Protein AF-A0A9Y1Z8T3-F1 (afdb_monomer)

Nearest PDB structures (foldseek):
  6s9x-assembly1_A  TM=1.934E-01  e=5.890E+00  Homo sapiens
  6hhf-assembly1_A  TM=1.746E-01  e=5.890E+00  Homo sapiens

pLDDT: mean 77.49, std 24.39, range [25.38, 98.25]

Secondary structure (DSSP, 8-state):
------S-SSHHHHHHHHS--S-------------EEEEEEEEE-GGG-EEEEEEETTSS-EEEEEEEEETTEEEEE-TTS-EEEEPTTS-TTTS--BSSHHHHHHHHHHHHHHHTTTS--THHHHBPPPEEEEEETTEEEEEEEBTTSS-EEEEEEEE-TTS-EEEE-TTS-EESS---BS-HHHHHHHHHHHHHHHHTT-S-GGGS--SPPPPHHHHHHHSPPSS----------------------------------

Solvent-accessible surface area (backbone atoms only — not comparable to full-atom values): 16121 Å² total; per-residue (Å²): 141,79,88,87,68,77,95,60,87,38,52,69,53,48,54,50,68,78,59,55,79,92,78,83,87,87,90,84,84,93,73,96,66,82,45,72,46,69,80,41,83,76,48,80,50,75,95,65,30,31,36,35,36,34,38,25,71,78,67,83,48,48,38,23,36,42,38,29,89,43,101,78,29,37,32,31,52,35,99,76,20,53,76,47,78,44,50,63,72,52,51,77,87,76,49,68,66,24,77,38,66,70,57,43,51,54,19,49,53,41,30,41,69,70,36,57,83,75,64,59,71,47,68,69,75,31,39,49,72,81,38,82,75,48,74,58,87,38,35,39,33,30,35,30,39,34,75,86,70,79,49,46,40,32,40,40,35,18,15,28,91,85,71,48,66,35,14,48,32,79,76,26,44,80,33,81,59,57,42,81,34,74,46,69,68,55,51,50,51,11,51,54,37,25,53,49,32,50,76,70,66,72,53,58,78,90,64,46,44,71,46,48,82,61,60,67,68,58,60,63,68,44,43,80,59,90,83,68,90,81,91,86,86,88,86,89,84,88,85,88,82,91,77,77,92,75,78,89,74,90,71,84,82,75,90,81,81,90,75,88,134

Structure (mmCIF, N/CA/C/O backbone):
data_AF-A0A9Y1Z8T3-F1
#
_entry.id   AF-A0A9Y1Z8T3-F1
#
loop_
_atom_site.group_PDB
_atom_site.id
_atom_site.type_symbol
_atom_site.label_atom_id
_atom_site.label_alt_id
_atom_site.label_comp_id
_atom_site.label_asym_id
_atom_site.label_entity_id
_atom_site.label_seq_id
_atom_site.pdbx_PDB_ins_code
_atom_site.Cartn_x
_atom_site.Cartn_y
_atom_site.Cartn_z
_atom_site.occupancy
_atom_site.B_iso_or_equiv
_atom_site.auth_seq_id
_atom_site.auth_comp_id
_atom_site.auth_asym_id
_atom_site.auth_atom_id
_atom_site.pdbx_PDB_model_num
ATOM 1 N N . MET A 1 1 ? -30.347 -34.196 38.453 1.00 36.91 1 MET A N 1
ATOM 2 C CA . MET A 1 1 ? -29.213 -33.286 38.691 1.00 36.91 1 MET A CA 1
ATOM 3 C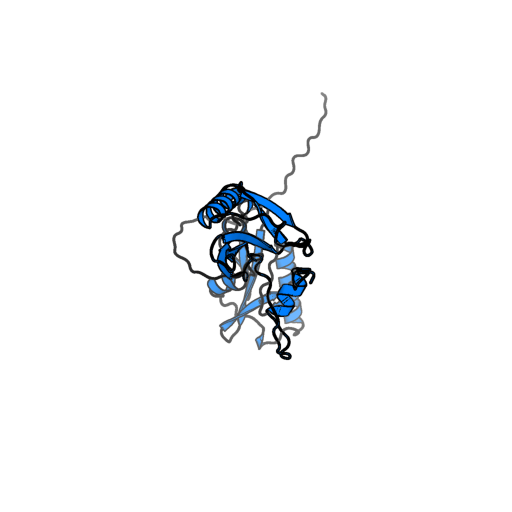 C . MET A 1 1 ? -28.368 -33.420 37.451 1.00 36.91 1 MET A C 1
ATOM 5 O O . MET A 1 1 ? -27.616 -34.380 37.360 1.00 36.91 1 MET A O 1
ATOM 9 N N . SER A 1 2 ? -28.671 -32.596 36.455 1.00 34.66 2 SER A N 1
ATOM 10 C CA . SER A 1 2 ? -27.962 -32.570 35.180 1.00 34.66 2 SER A CA 1
ATOM 11 C C . SER A 1 2 ? -27.066 -31.339 35.198 1.00 34.66 2 SER A C 1
ATOM 13 O O . SER A 1 2 ? -27.517 -30.268 35.592 1.00 34.66 2 SER A O 1
ATOM 15 N N . ASP A 1 3 ? -25.795 -31.557 34.877 1.00 40.50 3 ASP A N 1
ATOM 16 C CA . ASP A 1 3 ? -24.782 -30.536 34.635 1.00 40.50 3 ASP A CA 1
ATOM 17 C C . ASP A 1 3 ? -25.135 -29.765 33.358 1.00 40.50 3 ASP A C 1
ATOM 19 O O . ASP A 1 3 ? -25.255 -30.376 32.294 1.00 40.50 3 ASP A O 1
ATOM 23 N N . PHE A 1 4 ? -25.262 -28.441 33.452 1.00 33.19 4 PHE A N 1
ATOM 24 C CA . PHE A 1 4 ? -25.307 -27.567 32.284 1.00 33.19 4 PHE A CA 1
ATOM 25 C C . PHE A 1 4 ? -23.879 -27.107 31.981 1.00 33.19 4 PHE A C 1
ATOM 27 O O . PHE A 1 4 ? -23.229 -26.453 32.796 1.00 33.19 4 PHE A O 1
ATOM 34 N N . LYS A 1 5 ? -23.369 -27.515 30.821 1.00 43.12 5 LYS A N 1
ATOM 35 C CA . LYS A 1 5 ? -22.056 -27.156 30.285 1.00 43.12 5 LYS A CA 1
ATOM 36 C C . LYS A 1 5 ? -22.332 -26.431 28.972 1.00 43.12 5 LYS A C 1
ATOM 38 O O . LYS A 1 5 ? -23.104 -26.953 28.170 1.00 43.12 5 LYS A O 1
ATOM 43 N N . ALA A 1 6 ? -21.753 -25.247 28.771 1.00 35.59 6 ALA A N 1
ATOM 44 C CA . ALA A 1 6 ? -21.885 -24.528 27.506 1.00 35.59 6 ALA A CA 1
ATOM 45 C C . ALA A 1 6 ? -21.537 -25.470 26.331 1.00 35.59 6 ALA A C 1
ATOM 47 O O . ALA A 1 6 ? -20.592 -26.258 26.461 1.00 35.59 6 ALA A O 1
ATOM 48 N N . PRO A 1 7 ? -22.293 -25.444 25.216 1.00 47.56 7 PRO A N 1
ATOM 49 C CA . PRO A 1 7 ? -22.116 -26.412 24.135 1.00 47.56 7 PRO A CA 1
ATOM 50 C C . PRO A 1 7 ? -20.830 -26.206 23.329 1.00 47.56 7 PRO A C 1
ATOM 52 O O . PRO A 1 7 ? -20.517 -27.053 22.501 1.00 47.56 7 PRO A O 1
ATOM 55 N N . PHE A 1 8 ? -20.081 -25.132 23.591 1.00 48.78 8 PHE A N 1
ATOM 56 C CA . PHE A 1 8 ? -18.835 -24.818 22.903 1.00 48.78 8 PHE A CA 1
ATOM 57 C C . PHE A 1 8 ? -17.799 -24.336 23.921 1.00 48.78 8 PHE A C 1
ATOM 59 O O . PHE A 1 8 ? -18.104 -23.518 24.791 1.00 48.78 8 PHE A O 1
ATOM 66 N N . ALA A 1 9 ? -16.586 -24.869 23.836 1.00 52.50 9 ALA A N 1
ATOM 67 C CA . ALA A 1 9 ? -15.477 -24.578 24.731 1.00 52.50 9 ALA A CA 1
ATOM 68 C C . ALA A 1 9 ? -14.573 -23.440 24.224 1.00 52.50 9 ALA A C 1
ATOM 70 O O . ALA A 1 9 ? -13.804 -22.906 25.020 1.00 52.50 9 ALA A O 1
ATOM 71 N N . THR A 1 10 ? -14.619 -23.091 22.929 1.00 46.66 10 THR A N 1
ATOM 72 C CA . THR A 1 10 ? -13.676 -22.148 22.292 1.00 46.66 10 THR A CA 1
ATOM 73 C C . THR A 1 10 ? -14.292 -21.406 21.093 1.00 46.66 10 THR A C 1
ATOM 75 O O . THR A 1 10 ? -15.293 -21.845 20.525 1.00 46.66 10 THR A O 1
ATOM 78 N N . ILE A 1 11 ? -13.672 -20.295 20.667 1.00 50.72 11 ILE A N 1
ATOM 79 C CA . ILE A 1 11 ? -14.081 -19.504 19.486 1.00 50.72 11 ILE A CA 1
ATOM 80 C C . ILE A 1 11 ? -13.964 -20.326 18.189 1.00 50.72 11 ILE A C 1
ATOM 82 O O . ILE A 1 11 ? -14.853 -20.272 17.344 1.00 50.72 11 ILE A O 1
ATOM 86 N N . SER A 1 12 ? -12.949 -21.188 18.071 1.00 51.22 12 SER A N 1
ATOM 87 C CA . SER A 1 12 ? -12.809 -22.112 16.932 1.00 51.22 12 SER A CA 1
ATOM 88 C C . SER A 1 12 ? -13.949 -23.139 16.839 1.00 51.22 12 SER A C 1
ATOM 90 O O . SER A 1 12 ? -14.246 -23.651 15.761 1.00 51.22 12 SER A O 1
ATOM 92 N N . GLU A 1 13 ? -14.588 -23.474 17.964 1.00 52.44 13 GLU A N 1
ATOM 93 C CA . GLU A 1 13 ? -15.767 -24.347 17.986 1.00 52.44 13 GLU A CA 1
ATOM 94 C C . GLU A 1 13 ? -17.031 -23.596 17.539 1.00 52.44 13 GLU A C 1
ATOM 96 O O . GLU A 1 13 ? -17.899 -24.193 16.903 1.00 52.44 13 GLU A O 1
ATOM 101 N N . ALA A 1 14 ? -17.090 -22.279 17.769 1.00 56.41 14 ALA A N 1
ATOM 102 C CA . ALA A 1 14 ? -18.131 -21.415 17.223 1.00 56.41 14 ALA A CA 1
ATOM 103 C C . ALA A 1 14 ? -17.977 -21.237 15.701 1.00 56.41 14 ALA A C 1
ATOM 105 O O . ALA A 1 14 ? -18.937 -21.479 14.977 1.00 56.41 14 ALA A O 1
ATOM 106 N N . GLU A 1 15 ? -16.784 -20.930 15.178 1.00 47.78 15 GLU A N 1
ATOM 107 C CA . GLU A 1 15 ? -16.568 -20.811 13.720 1.00 47.78 15 GLU A CA 1
ATOM 108 C C . GLU A 1 15 ? -16.971 -22.081 12.960 1.00 47.78 15 GLU A C 1
ATOM 110 O O . GLU A 1 15 ? -17.609 -22.016 11.909 1.00 47.78 15 GLU A O 1
ATOM 115 N N . ARG A 1 16 ? -16.684 -23.255 13.529 1.00 55.19 16 ARG A N 1
ATOM 116 C CA . ARG A 1 16 ? -17.055 -24.547 12.938 1.00 55.19 16 ARG A CA 1
ATOM 117 C C . ARG A 1 16 ? -18.564 -24.827 12.966 1.00 55.19 16 ARG A C 1
ATOM 119 O O . ARG A 1 16 ? -19.038 -25.648 12.184 1.00 55.19 16 ARG A O 1
ATOM 126 N N . ALA A 1 17 ? -19.310 -24.172 13.854 1.00 58.78 17 ALA A N 1
ATOM 127 C CA . ALA A 1 17 ? -20.766 -24.259 13.917 1.00 58.78 17 ALA A CA 1
ATOM 128 C C . ALA A 1 17 ? -21.458 -23.331 12.900 1.00 58.78 17 ALA A C 1
ATOM 130 O O . ALA A 1 17 ? -22.519 -23.692 12.392 1.00 58.78 17 ALA A O 1
ATOM 131 N N . TYR A 1 18 ? -20.856 -22.178 12.573 1.00 47.06 18 TYR A N 1
ATOM 132 C CA . TYR A 1 18 ? -21.409 -21.208 11.611 1.00 47.06 18 TYR A CA 1
ATOM 133 C C . TYR A 1 18 ? -20.935 -21.412 10.167 1.00 47.06 18 TYR A C 1
ATOM 135 O O . TYR A 1 18 ? -21.651 -21.033 9.241 1.00 47.06 18 TYR A O 1
ATOM 143 N N . PHE A 1 19 ? -19.804 -22.093 9.959 1.00 49.25 19 PHE A N 1
ATOM 144 C CA . PHE A 1 19 ? -19.369 -22.610 8.657 1.00 49.25 19 PHE A CA 1
ATOM 145 C C . PHE A 1 19 ? -19.371 -24.147 8.646 1.00 49.25 19 PHE A C 1
ATOM 147 O O . PHE A 1 19 ? -18.308 -24.770 8.565 1.00 49.25 19 PHE A O 1
ATOM 154 N N . PRO A 1 20 ? -20.539 -24.801 8.774 1.00 45.78 20 PRO A N 1
ATOM 155 C CA . PRO A 1 20 ? -20.584 -26.249 8.759 1.00 45.78 20 PRO A CA 1
ATOM 156 C C . PRO A 1 20 ? -20.303 -26.756 7.339 1.00 45.78 20 PRO A C 1
ATOM 158 O O . PRO A 1 20 ? -21.018 -26.413 6.397 1.00 45.78 20 PRO A O 1
ATOM 161 N N . ASP A 1 21 ? -19.315 -27.642 7.195 1.00 47.44 21 ASP A N 1
ATOM 162 C CA . ASP A 1 21 ? -19.411 -28.689 6.178 1.00 47.44 21 ASP A CA 1
ATOM 163 C C . ASP A 1 21 ? -20.790 -29.340 6.362 1.00 47.44 21 ASP A C 1
ATOM 165 O O . ASP A 1 21 ? -21.113 -29.843 7.445 1.00 47.44 21 ASP A O 1
ATOM 169 N N . GLU A 1 22 ? -21.645 -29.223 5.347 1.00 46.84 22 GLU A N 1
ATOM 170 C CA . GLU A 1 22 ? -23.029 -29.678 5.389 1.00 46.84 22 GLU A CA 1
ATOM 171 C C . GLU A 1 22 ? -23.088 -31.167 5.753 1.00 46.84 22 GLU A C 1
ATOM 173 O O . GLU A 1 22 ? -22.818 -32.011 4.910 1.00 46.84 22 GLU A O 1
ATOM 178 N N . GLU A 1 23 ? -23.415 -31.488 7.008 1.00 47.28 23 GLU A N 1
ATOM 179 C CA . GLU A 1 23 ? -24.270 -32.605 7.439 1.00 47.28 23 GLU A CA 1
ATOM 180 C C . GLU A 1 23 ? -24.172 -32.804 8.965 1.00 47.28 23 GLU A C 1
ATOM 182 O O . GLU A 1 23 ? -23.246 -33.428 9.474 1.00 47.28 23 GLU A O 1
ATOM 187 N N . SER A 1 24 ? -25.176 -32.337 9.715 1.00 47.22 24 SER A N 1
ATOM 188 C CA . SER A 1 24 ? -25.977 -33.197 10.607 1.00 47.22 24 SER A CA 1
ATOM 189 C C . SER A 1 24 ? -26.856 -32.368 11.546 1.00 47.22 24 SER A C 1
ATOM 191 O O . SER A 1 24 ? -26.399 -31.577 12.362 1.00 47.22 24 SER A O 1
ATOM 193 N N . ALA A 1 25 ? -28.153 -32.644 11.453 1.00 47.09 25 ALA A N 1
ATOM 194 C CA . ALA A 1 25 ? -29.219 -32.143 12.301 1.00 47.09 25 ALA A CA 1
ATOM 195 C C . ALA A 1 25 ? -29.162 -32.677 13.747 1.00 47.09 25 ALA A C 1
ATOM 197 O O . ALA A 1 25 ? -28.719 -33.803 13.977 1.00 47.09 25 ALA A O 1
ATOM 198 N N . GLY A 1 26 ? -29.792 -31.946 14.677 1.00 45.25 26 GLY A N 1
ATOM 199 C CA . GLY A 1 26 ? -30.467 -32.561 15.830 1.00 45.25 26 GLY A CA 1
ATOM 200 C C . GLY A 1 26 ? -30.331 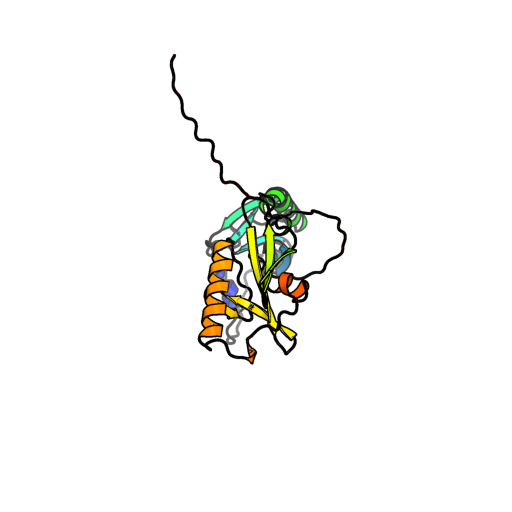-31.842 17.185 1.00 45.25 26 GLY A C 1
ATOM 201 O O . GLY A 1 26 ? -29.249 -31.889 17.753 1.00 45.25 26 GLY A O 1
ATOM 202 N N . PRO A 1 27 ? -31.417 -31.264 17.748 1.00 71.75 27 PRO A N 1
ATOM 203 C CA . PRO A 1 27 ? -31.407 -30.394 18.936 1.00 71.75 27 PRO A CA 1
ATOM 204 C C . PRO A 1 27 ? -31.749 -31.123 20.254 1.00 71.75 27 PRO A C 1
ATOM 206 O O . PRO A 1 27 ? -32.548 -32.061 20.248 1.00 71.75 27 PRO A O 1
ATOM 209 N N . THR A 1 28 ? -31.239 -30.659 21.406 1.00 43.94 28 THR A N 1
ATOM 210 C CA . THR A 1 28 ? -31.808 -30.906 22.763 1.00 43.94 28 THR A CA 1
ATOM 211 C C . THR A 1 28 ? -31.160 -29.934 23.774 1.00 43.94 28 THR A C 1
ATOM 213 O O . THR A 1 28 ? -29.943 -29.934 23.877 1.00 43.94 28 THR A O 1
ATOM 216 N N . GLY A 1 29 ? -31.859 -28.964 24.381 1.00 41.53 29 GLY A N 1
ATOM 217 C CA . GLY A 1 29 ? -32.625 -29.057 25.645 1.00 41.53 29 GLY A CA 1
ATOM 218 C C . GLY A 1 29 ? -31.917 -28.222 26.741 1.00 41.53 29 GLY A C 1
ATOM 219 O O . GLY A 1 29 ? -30.784 -28.526 27.075 1.00 41.53 29 GLY A O 1
ATOM 220 N N . ASP A 1 30 ? -32.427 -27.040 27.101 1.00 56.19 30 ASP A N 1
ATOM 221 C CA . ASP A 1 30 ? -33.234 -26.766 28.314 1.00 56.19 30 ASP A CA 1
ATOM 222 C C . ASP A 1 30 ? -32.448 -26.802 29.642 1.00 56.19 30 ASP A C 1
ATOM 224 O O . ASP A 1 30 ? -32.329 -27.851 30.260 1.00 56.19 30 ASP A O 1
ATOM 228 N N . ASP A 1 31 ? -31.963 -25.634 30.077 1.00 45.22 31 ASP A N 1
ATOM 229 C CA . ASP A 1 31 ? -32.062 -25.139 31.458 1.00 45.22 31 ASP A CA 1
ATOM 230 C C . ASP A 1 31 ? -32.010 -23.600 31.385 1.00 45.22 31 ASP A C 1
ATOM 232 O O . ASP A 1 31 ? -31.181 -23.030 30.680 1.00 45.22 31 ASP A O 1
ATOM 236 N N . GLY A 1 32 ? -32.949 -22.924 32.051 1.00 47.84 32 GLY A N 1
ATOM 237 C CA . GLY A 1 32 ? -33.190 -21.476 31.968 1.00 47.84 32 GLY A CA 1
ATOM 238 C C . GLY A 1 32 ? -32.128 -20.590 32.626 1.00 47.84 32 GLY A C 1
ATOM 239 O O . GLY A 1 32 ? -32.473 -19.711 33.417 1.00 47.84 32 GLY A O 1
ATOM 240 N N . ASP A 1 33 ? -30.857 -20.817 32.315 1.00 57.03 33 ASP A N 1
ATOM 241 C CA . ASP A 1 33 ? -29.780 -19.867 32.553 1.00 57.03 33 ASP A CA 1
ATOM 242 C C . ASP A 1 33 ? -29.812 -18.870 31.394 1.00 57.03 33 ASP A C 1
ATOM 244 O O . ASP A 1 33 ? -29.836 -19.273 30.231 1.00 57.03 33 ASP A O 1
ATOM 248 N N . GLY A 1 34 ? -29.959 -17.578 31.690 1.00 70.06 34 GLY A N 1
ATOM 249 C CA . GLY A 1 34 ? -30.150 -16.546 30.670 1.00 70.06 34 GLY A CA 1
ATOM 250 C C . GLY A 1 34 ? -28.879 -16.312 29.858 1.00 70.06 34 GLY A C 1
ATOM 251 O O . GLY A 1 34 ? -28.176 -15.321 30.046 1.00 70.06 34 GLY A O 1
ATOM 252 N N . GLY A 1 35 ? -28.598 -17.268 28.979 1.00 87.94 35 GLY A N 1
ATOM 253 C CA . GLY A 1 35 ? -27.421 -17.324 28.145 1.00 87.94 35 GLY A CA 1
ATOM 254 C C . GLY A 1 35 ? -27.401 -16.208 27.117 1.00 87.94 35 GLY A C 1
ATOM 255 O O . GLY A 1 35 ? -28.411 -15.568 26.805 1.00 87.94 35 GLY A O 1
ATOM 256 N N . TRP A 1 36 ? -26.210 -15.988 26.587 1.00 92.44 36 TRP A N 1
ATOM 257 C CA . TRP A 1 36 ? -25.991 -15.096 25.466 1.00 92.44 36 TRP A CA 1
ATOM 258 C C . TRP A 1 36 ? -26.399 -15.781 24.162 1.00 92.44 36 TRP A C 1
ATOM 260 O O . TRP A 1 36 ? -26.181 -16.980 23.988 1.00 92.44 36 TRP A O 1
ATOM 270 N N . GLY A 1 37 ? -27.027 -15.020 23.274 1.00 92.38 37 GLY A N 1
ATOM 271 C CA . GLY A 1 37 ? -27.359 -15.437 21.921 1.00 92.38 37 GLY A CA 1
ATOM 272 C C . GLY A 1 37 ? -26.137 -15.436 21.006 1.00 92.38 37 GLY A C 1
ATOM 273 O O . GLY A 1 37 ? -24.989 -15.361 21.449 1.00 92.38 37 GLY A O 1
ATOM 274 N N . GLU A 1 38 ? -26.397 -15.524 19.711 1.00 91.94 38 GLU A N 1
ATOM 275 C CA . GLU A 1 38 ? -25.367 -15.519 18.674 1.00 91.94 38 GLU A CA 1
ATOM 276 C C . GLU A 1 38 ? -24.696 -14.134 18.565 1.00 91.94 38 GLU A C 1
ATOM 278 O O . GLU A 1 38 ? -25.281 -13.116 18.949 1.00 91.94 38 GLU A O 1
ATOM 283 N N . LEU A 1 39 ? -23.444 -14.099 18.096 1.00 93.25 39 LEU A N 1
ATOM 284 C CA . LEU A 1 39 ? -22.770 -12.845 17.754 1.00 93.25 39 LEU A CA 1
ATOM 285 C C . LEU A 1 39 ? -23.303 -12.346 16.407 1.00 93.25 39 LEU A C 1
ATOM 287 O O . LEU A 1 39 ? -23.343 -13.092 15.433 1.00 93.25 39 LEU A O 1
ATOM 291 N N . GLU A 1 40 ? -23.678 -11.077 16.355 1.00 93.19 40 GLU A N 1
ATOM 292 C CA . GLU A 1 40 ? -24.168 -10.387 15.167 1.00 93.19 40 GLU A CA 1
ATOM 293 C C . GLU A 1 40 ? -23.164 -9.297 14.776 1.00 93.19 40 GLU A C 1
ATOM 295 O O . GLU A 1 40 ? -22.798 -8.469 15.614 1.00 93.19 40 GLU A O 1
ATOM 300 N N . THR A 1 41 ? -22.742 -9.244 13.512 1.00 96.06 41 THR A N 1
ATOM 301 C CA . THR A 1 41 ? -21.983 -8.095 12.999 1.00 96.06 41 THR A CA 1
ATOM 302 C C . THR A 1 41 ? -22.911 -6.896 12.852 1.00 96.06 41 THR A C 1
ATOM 304 O O . THR A 1 41 ? -23.925 -6.966 12.157 1.00 96.06 41 THR A O 1
ATOM 307 N N . VAL A 1 42 ? -22.570 -5.798 13.523 1.00 96.00 42 VAL A N 1
ATOM 308 C CA . VAL A 1 42 ? -23.297 -4.525 13.449 1.00 96.00 42 VAL A CA 1
ATOM 309 C C . VAL A 1 42 ? -22.708 -3.634 12.365 1.00 96.00 42 VAL A C 1
ATOM 311 O O . VAL A 1 42 ? -23.467 -2.981 11.654 1.00 96.00 42 VAL A O 1
ATOM 314 N N . ASP A 1 43 ? -21.377 -3.583 12.276 1.00 94.88 43 ASP A N 1
ATOM 315 C CA . ASP A 1 43 ? -20.654 -2.652 11.410 1.00 94.88 43 ASP A CA 1
ATOM 316 C C . ASP A 1 43 ? -19.250 -3.173 11.079 1.00 94.88 43 ASP A C 1
ATOM 318 O O . ASP A 1 43 ? -18.623 -3.845 11.906 1.00 94.88 43 ASP A O 1
ATOM 322 N N . GLU A 1 44 ? -18.757 -2.808 9.900 1.00 91.31 44 GLU A N 1
ATOM 323 C CA . GLU A 1 44 ? -17.357 -2.961 9.494 1.00 91.31 44 GLU A CA 1
ATOM 324 C C . GLU A 1 44 ? -16.747 -1.560 9.461 1.00 91.31 44 GLU A C 1
ATOM 326 O O . GLU A 1 44 ? -17.248 -0.665 8.781 1.00 91.31 44 GLU A O 1
ATOM 331 N N . LEU A 1 45 ? -15.713 -1.352 10.265 1.00 92.00 45 LEU A N 1
ATOM 332 C CA . LEU A 1 45 ? -15.077 -0.063 10.487 1.00 92.00 45 LEU A CA 1
ATOM 333 C C . LEU A 1 45 ? -13.737 -0.005 9.739 1.00 92.00 45 LEU A C 1
ATOM 335 O O . LEU A 1 45 ? -13.269 -0.991 9.165 1.00 92.00 45 LEU A O 1
ATOM 339 N N . GLU A 1 46 ? -13.115 1.168 9.739 1.00 85.69 46 GLU A N 1
ATOM 340 C CA . GLU A 1 46 ? -11.803 1.366 9.121 1.00 85.69 46 GLU A CA 1
ATOM 341 C C . GLU A 1 46 ? -10.723 0.532 9.836 1.00 85.69 46 GLU A C 1
ATOM 343 O O . GLU A 1 46 ? -10.920 0.019 10.942 1.00 85.69 46 GLU A O 1
ATOM 348 N N . PHE A 1 47 ? -9.576 0.353 9.175 1.00 84.81 47 PHE A N 1
ATOM 349 C CA . PHE A 1 47 ? -8.423 -0.386 9.714 1.00 84.81 47 PHE A CA 1
ATOM 350 C C . PHE A 1 47 ? -8.731 -1.843 10.118 1.00 84.81 47 PHE A C 1
ATOM 352 O O . PHE A 1 47 ? -8.083 -2.422 10.994 1.00 84.81 47 PHE A O 1
ATOM 359 N N . GLY A 1 48 ? -9.737 -2.449 9.474 1.00 87.06 48 GLY A N 1
ATOM 360 C CA . GLY A 1 48 ? -10.120 -3.849 9.675 1.00 87.06 48 GLY A CA 1
ATOM 361 C C . GLY A 1 48 ? -10.846 -4.129 10.994 1.00 87.06 48 GLY A C 1
ATOM 362 O O . GLY A 1 48 ? -10.981 -5.294 11.375 1.00 87.06 48 GLY A O 1
ATOM 363 N N . TRP A 1 49 ? -11.304 -3.092 11.700 1.00 95.44 49 TRP A N 1
ATOM 364 C CA . TRP A 1 49 ? -12.095 -3.243 12.917 1.00 95.44 49 TRP A CA 1
ATOM 365 C C . TRP A 1 49 ? -13.526 -3.684 12.607 1.00 95.44 49 TRP A C 1
ATOM 367 O O . TRP A 1 49 ? -14.172 -3.188 11.691 1.00 95.44 49 TRP A O 1
ATOM 377 N N . VAL A 1 50 ? -14.063 -4.592 13.419 1.00 95.19 50 VAL A N 1
ATOM 378 C CA . VAL A 1 50 ? -15.447 -5.068 13.309 1.00 95.19 50 VAL A CA 1
ATOM 379 C C . VAL A 1 50 ? -16.182 -4.798 14.614 1.00 95.19 50 VAL A 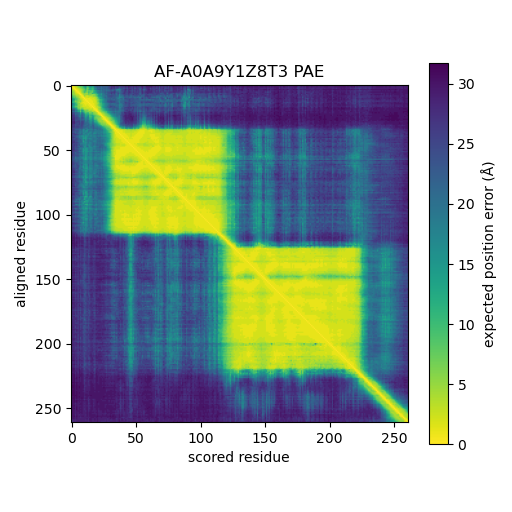C 1
ATOM 381 O O . VAL A 1 50 ? -15.702 -5.154 15.695 1.00 95.19 50 VAL A O 1
ATOM 384 N N . LEU A 1 51 ? -17.362 -4.183 14.516 1.00 96.94 51 LEU A N 1
ATOM 385 C CA . LEU A 1 51 ? -18.270 -3.992 15.641 1.00 96.94 51 LEU A CA 1
ATOM 386 C C . LEU A 1 51 ? -19.254 -5.159 15.703 1.00 96.94 51 LEU A C 1
ATOM 388 O O . LEU A 1 51 ? -20.143 -5.296 14.862 1.00 96.94 51 LEU A O 1
ATOM 392 N N . LEU A 1 52 ? -19.123 -5.976 16.740 1.00 96.88 52 LEU A N 1
ATOM 393 C CA . LEU A 1 52 ? -19.994 -7.116 17.002 1.00 96.88 52 LEU A CA 1
ATOM 394 C C . LEU A 1 52 ? -20.971 -6.795 18.135 1.00 96.88 52 LEU A C 1
ATOM 396 O O . LEU A 1 52 ? -20.650 -6.057 19.068 1.00 96.88 52 LEU A O 1
ATOM 400 N N . LYS A 1 53 ? -22.153 -7.403 18.094 1.00 97.44 53 LYS A N 1
ATOM 401 C CA . LYS A 1 53 ? -23.184 -7.356 19.134 1.00 97.44 53 LYS A CA 1
ATOM 402 C C . LYS A 1 53 ? -23.512 -8.767 19.587 1.00 97.44 53 LYS A C 1
ATOM 404 O O . LYS A 1 53 ? -23.635 -9.675 18.779 1.00 97.44 53 LYS A O 1
ATOM 409 N N . GLN A 1 54 ? -23.746 -8.930 20.881 1.00 97.38 54 GLN A N 1
ATOM 410 C CA . GLN A 1 54 ? -24.360 -10.127 21.432 1.00 97.38 54 GLN A CA 1
ATOM 411 C C . GLN A 1 54 ? -25.476 -9.729 22.389 1.00 97.38 54 GLN A C 1
ATOM 413 O O . GLN A 1 54 ? -25.278 -8.912 23.289 1.00 97.38 54 GLN A O 1
ATOM 418 N N . GLU A 1 55 ? -26.657 -10.299 22.198 1.00 96.81 55 GLU A N 1
ATOM 419 C CA . GLU A 1 55 ? -27.823 -10.063 23.048 1.00 96.81 55 GLU A CA 1
ATOM 420 C C . GLU A 1 55 ? -28.086 -11.298 23.903 1.00 96.81 55 GLU A C 1
ATOM 422 O O . GLU A 1 55 ? -27.889 -12.421 23.444 1.00 96.81 55 GLU A O 1
ATOM 427 N N . ARG A 1 56 ? -28.518 -11.128 25.154 1.00 94.94 56 ARG A N 1
ATOM 428 C CA . ARG A 1 56 ? -29.018 -12.270 25.926 1.00 94.94 56 ARG A CA 1
ATOM 429 C C . ARG A 1 56 ? -30.250 -12.851 25.245 1.00 94.94 56 ARG A C 1
ATOM 431 O O . ARG A 1 56 ? -31.073 -12.115 24.713 1.00 94.94 56 ARG A O 1
ATOM 438 N N . ILE A 1 57 ? -30.431 -14.165 25.335 1.00 92.50 57 ILE A N 1
ATOM 439 C CA . ILE A 1 57 ? -31.584 -14.874 24.751 1.00 92.50 57 ILE A CA 1
ATOM 440 C C . ILE A 1 57 ? -32.915 -14.346 25.316 1.00 92.50 57 ILE A C 1
ATOM 442 O O . ILE A 1 57 ? -33.938 -14.342 24.634 1.00 92.50 57 ILE A O 1
ATOM 446 N N . ASP A 1 58 ? -32.906 -13.876 26.565 1.00 91.50 58 ASP A N 1
ATOM 447 C CA . ASP A 1 58 ? -34.059 -13.259 27.229 1.00 91.50 58 ASP A CA 1
ATOM 448 C C . ASP A 1 58 ? -34.268 -11.769 26.873 1.00 91.50 58 ASP A C 1
ATOM 450 O O . ASP A 1 58 ? -35.227 -11.159 27.351 1.00 91.50 58 ASP A O 1
ATOM 454 N N . GLY A 1 59 ? -33.384 -11.179 26.058 1.00 92.12 59 GLY A N 1
ATOM 455 C CA . GLY A 1 59 ? -33.393 -9.770 25.654 1.00 92.12 59 GLY A CA 1
ATOM 456 C C . GLY A 1 59 ? -33.090 -8.781 26.786 1.00 92.12 59 GLY A C 1
ATOM 457 O O . GLY A 1 59 ? -33.284 -7.577 26.620 1.00 92.12 59 GLY A O 1
ATOM 458 N N . SER A 1 60 ? -32.673 -9.262 27.963 1.00 94.31 60 SER A N 1
ATOM 459 C CA . SER A 1 60 ? -32.504 -8.413 29.151 1.00 94.31 60 SER A CA 1
ATOM 460 C C . SER A 1 60 ? -31.220 -7.590 29.144 1.00 94.31 60 SER A C 1
ATOM 462 O O . SER A 1 60 ? -31.163 -6.556 29.811 1.00 94.31 60 SER A O 1
ATOM 464 N N . ASP A 1 61 ? -30.211 -8.032 28.396 1.00 96.25 61 ASP A N 1
ATOM 465 C CA . ASP A 1 61 ? -28.914 -7.375 28.320 1.00 96.25 61 ASP A CA 1
ATOM 466 C C . ASP A 1 61 ? -28.281 -7.558 26.942 1.00 96.25 61 ASP A C 1
ATOM 468 O O . ASP A 1 61 ? -28.641 -8.458 26.178 1.00 96.25 61 ASP A O 1
ATOM 472 N N . ARG A 1 62 ? -27.320 -6.693 26.634 1.00 97.31 62 ARG A N 1
ATOM 473 C CA . ARG A 1 62 ? -26.542 -6.726 25.398 1.00 97.31 62 ARG A CA 1
ATOM 474 C C . ARG A 1 62 ? -25.126 -6.253 25.660 1.00 97.31 62 ARG A C 1
ATOM 476 O O . ARG A 1 62 ? -24.891 -5.398 26.508 1.00 97.31 62 ARG A O 1
ATOM 483 N N . ARG A 1 63 ? -24.199 -6.768 24.869 1.00 98.06 63 ARG A N 1
ATOM 484 C CA . ARG A 1 63 ? -22.800 -6.364 24.887 1.00 98.06 63 ARG A CA 1
ATOM 485 C C . ARG A 1 63 ? -22.279 -6.195 23.472 1.00 98.06 63 ARG A C 1
ATOM 487 O O . ARG A 1 63 ? -22.759 -6.851 22.549 1.00 98.06 63 ARG A O 1
ATOM 494 N N . PHE A 1 64 ? -21.331 -5.288 23.324 1.00 98.25 64 PHE A N 1
ATOM 495 C CA . PHE A 1 64 ? -20.716 -4.923 22.060 1.00 98.25 64 PHE A CA 1
ATOM 496 C C . PHE A 1 64 ? -19.213 -5.143 22.147 1.00 98.25 64 PHE A C 1
ATOM 498 O O . PHE A 1 64 ? -18.610 -4.871 23.184 1.00 98.25 64 PHE A O 1
ATOM 505 N N . PHE A 1 65 ? -18.616 -5.612 21.063 1.00 97.75 65 PHE A N 1
ATOM 506 C CA . PHE A 1 65 ? -17.188 -5.887 20.973 1.00 97.75 65 PHE A CA 1
ATOM 507 C C . PHE A 1 65 ? -16.623 -5.158 19.764 1.00 97.75 65 PHE A C 1
ATOM 509 O O . PHE A 1 65 ? -17.267 -5.115 18.721 1.00 97.75 65 PHE A O 1
ATOM 516 N N . LEU A 1 66 ? -15.428 -4.604 19.913 1.00 97.81 66 LEU A N 1
ATOM 517 C CA . LEU A 1 66 ? -14.638 -4.075 18.810 1.00 97.81 66 LEU A CA 1
ATOM 518 C C . LEU A 1 66 ? -13.451 -4.999 18.648 1.00 97.81 66 LEU A C 1
ATOM 520 O O . LEU A 1 66 ? -12.668 -5.113 19.588 1.00 97.81 66 LEU A O 1
ATOM 524 N N . THR A 1 67 ? -13.360 -5.684 17.513 1.00 96.31 67 THR A N 1
ATOM 525 C CA . THR A 1 67 ? -12.360 -6.734 17.293 1.00 96.31 67 THR A CA 1
ATOM 526 C C . THR A 1 67 ? -11.691 -6.586 15.934 1.00 96.31 67 THR A C 1
ATOM 528 O O . THR A 1 67 ? -12.389 -6.304 14.961 1.00 96.31 67 THR A O 1
ATOM 531 N N . ARG A 1 68 ? -10.390 -6.864 15.840 1.00 94.50 68 ARG A N 1
ATOM 532 C CA . ARG A 1 68 ? -9.691 -7.121 14.571 1.00 94.50 68 ARG A CA 1
ATOM 533 C C . ARG A 1 68 ? -8.745 -8.313 14.705 1.00 94.50 68 ARG A C 1
ATOM 535 O O . ARG A 1 68 ? -8.348 -8.681 15.813 1.00 94.50 68 ARG A O 1
ATOM 542 N N . GLY A 1 69 ? -8.405 -8.943 13.584 1.00 88.12 69 GLY A N 1
ATOM 543 C CA . GLY A 1 69 ? -7.422 -10.029 13.572 1.00 88.12 69 GLY A CA 1
ATOM 544 C C . GLY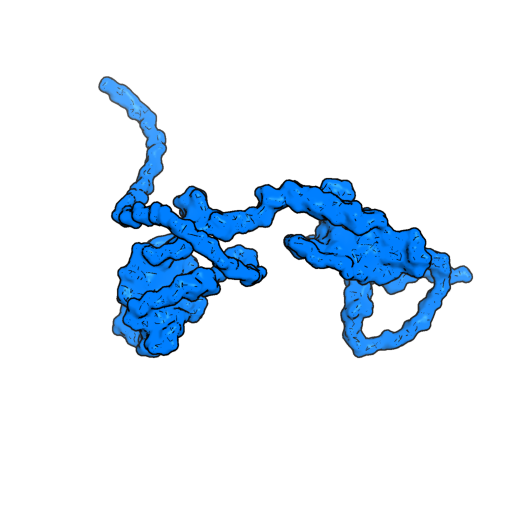 A 1 69 ? -6.022 -9.521 13.925 1.00 88.12 69 GLY A C 1
ATOM 545 O O . GLY A 1 69 ? -5.625 -8.451 13.474 1.00 88.12 69 GLY A O 1
ATOM 546 N N . HIS A 1 70 ? -5.271 -10.293 14.710 1.00 89.56 70 HIS A N 1
ATOM 547 C CA . HIS A 1 70 ? -3.881 -10.013 15.075 1.00 89.56 70 HIS A CA 1
ATOM 548 C C . HIS A 1 70 ? -3.037 -11.291 14.931 1.00 89.56 70 HIS A C 1
ATOM 550 O O . HIS A 1 70 ? -3.548 -12.399 15.070 1.00 89.56 70 HIS A O 1
ATOM 556 N N . GLU A 1 71 ? -1.728 -11.175 14.690 1.00 82.88 71 GLU A N 1
ATOM 557 C CA . GLU A 1 71 ? -0.847 -12.337 14.443 1.00 82.88 71 GLU A CA 1
ATOM 558 C C . GLU A 1 71 ? -0.855 -13.388 15.572 1.00 82.88 71 GLU A C 1
ATOM 560 O O . GLU A 1 71 ? -0.592 -14.569 15.352 1.00 82.88 71 GLU A O 1
ATOM 565 N N . SER A 1 72 ? -1.158 -12.949 16.792 1.00 83.56 72 SER A N 1
ATOM 566 C CA . SER A 1 72 ? -1.137 -13.746 18.019 1.00 83.56 72 SER A CA 1
ATOM 567 C C . SER A 1 72 ? -2.523 -13.965 18.636 1.00 83.56 72 SER A C 1
ATOM 569 O O . SER A 1 72 ? -2.618 -14.540 19.725 1.00 83.56 72 SER A O 1
ATOM 571 N N . GLY A 1 73 ? -3.591 -13.524 17.962 1.00 90.38 73 GLY A N 1
ATOM 572 C CA . GLY A 1 73 ? -4.959 -13.681 18.439 1.00 90.38 73 GLY A CA 1
ATOM 573 C C . GLY A 1 73 ? -5.922 -12.641 17.881 1.00 90.38 73 GLY A C 1
ATOM 574 O O . GLY A 1 73 ? -5.915 -12.329 16.695 1.00 90.38 73 GLY A O 1
ATOM 575 N N . ILE A 1 74 ? -6.778 -12.121 18.751 1.00 91.94 74 ILE A N 1
ATOM 576 C CA . ILE A 1 74 ? -7.764 -11.098 18.409 1.00 91.94 74 ILE A CA 1
ATOM 577 C C . ILE A 1 74 ? -7.394 -9.845 19.187 1.00 91.94 74 ILE A C 1
ATOM 579 O O . ILE A 1 74 ? -7.257 -9.886 20.408 1.00 91.94 74 ILE A O 1
ATOM 583 N N . GLU A 1 75 ? -7.218 -8.733 18.492 1.00 96.06 75 GLU A N 1
ATOM 584 C CA . GLU A 1 75 ? -7.054 -7.439 19.141 1.00 96.06 75 GLU A CA 1
ATOM 585 C C . GLU A 1 75 ? -8.427 -6.821 19.397 1.00 96.06 75 GLU A C 1
ATOM 587 O O . GLU A 1 75 ? -9.319 -6.909 18.549 1.00 96.06 75 GLU A O 1
ATOM 592 N N . VAL A 1 76 ? -8.613 -6.225 20.574 1.00 97.19 76 VAL A N 1
ATOM 593 C CA . VAL A 1 76 ? -9.879 -5.625 21.001 1.00 97.19 76 VAL A CA 1
ATOM 594 C C . VAL A 1 76 ? -9.692 -4.217 21.550 1.00 97.19 76 VAL A C 1
ATOM 596 O O . VAL A 1 76 ? -8.706 -3.953 22.234 1.00 97.19 76 VAL A O 1
ATOM 599 N N . ILE A 1 77 ? -10.655 -3.321 21.308 1.00 96.75 77 ILE A N 1
ATOM 600 C CA . ILE A 1 77 ? -10.656 -1.971 21.904 1.00 96.75 77 ILE A CA 1
ATOM 601 C C . ILE A 1 77 ? -11.416 -1.991 23.230 1.00 96.75 77 ILE A C 1
ATOM 603 O O . ILE A 1 77 ? -12.626 -2.253 23.280 1.00 96.75 77 ILE A O 1
ATOM 607 N N . VAL A 1 78 ? -10.716 -1.655 24.315 1.00 96.50 78 VAL A N 1
ATOM 608 C CA . VAL A 1 78 ? -11.286 -1.606 25.667 1.00 96.50 78 VAL A CA 1
ATOM 609 C C . VAL A 1 78 ? -11.898 -0.242 25.991 1.00 96.50 78 VAL A C 1
ATOM 611 O O . VAL A 1 78 ? -11.778 0.735 25.249 1.00 96.50 78 VAL A O 1
ATOM 614 N N . SER A 1 79 ? -12.594 -0.153 27.130 1.00 91.25 79 SER A N 1
ATOM 615 C CA . SER A 1 79 ? -13.167 1.104 27.619 1.00 91.25 79 SER A CA 1
ATOM 616 C C . SER A 1 79 ? -12.068 2.140 27.880 1.00 91.25 79 SER A C 1
ATOM 618 O O . SER A 1 79 ? -11.440 2.146 28.935 1.00 91.25 79 SER A O 1
ATOM 620 N N . GLY A 1 80 ? -11.855 3.037 26.920 1.00 90.31 80 GLY A N 1
ATOM 621 C CA . GLY A 1 80 ? -10.799 4.047 26.984 1.00 90.31 80 GLY A CA 1
ATOM 622 C C . GLY A 1 80 ? -10.226 4.428 25.626 1.00 90.31 80 GLY A C 1
ATOM 623 O O . GLY A 1 80 ? -9.799 5.567 25.501 1.00 90.31 80 GLY A O 1
ATOM 624 N N . GLY A 1 81 ? -10.301 3.530 24.638 1.00 93.19 81 GLY A N 1
ATOM 625 C CA . GLY A 1 81 ? -9.664 3.692 23.324 1.00 93.19 81 GLY A CA 1
ATOM 626 C C . GLY A 1 81 ? -8.367 2.895 23.174 1.00 93.19 81 GLY A C 1
ATOM 627 O O . GLY A 1 81 ? -7.918 2.676 22.062 1.00 93.19 81 GLY A 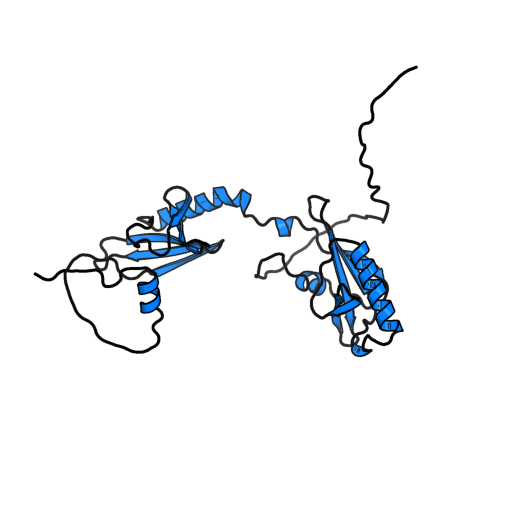O 1
ATOM 628 N N . SER A 1 82 ? -7.803 2.372 24.265 1.00 95.38 82 SER A N 1
ATOM 629 C CA . SER A 1 82 ? -6.640 1.480 24.200 1.00 95.38 82 SER A CA 1
ATOM 630 C C . SER A 1 82 ? -7.001 0.102 23.640 1.00 95.38 82 SER A C 1
ATOM 632 O O . SER A 1 82 ? -8.145 -0.350 23.774 1.00 95.38 82 SER A O 1
ATOM 634 N N . THR A 1 83 ? -6.010 -0.587 23.076 1.00 96.25 83 THR A N 1
ATOM 635 C CA . THR A 1 83 ? -6.161 -1.957 22.583 1.00 96.25 83 THR A CA 1
ATOM 636 C C . THR A 1 83 ? -5.548 -2.991 23.522 1.00 96.25 83 THR A C 1
ATOM 638 O O . THR A 1 83 ? -4.613 -2.718 24.279 1.00 96.25 83 THR A O 1
ATOM 641 N N . GLU A 1 84 ? -6.096 -4.203 23.481 1.00 96.56 84 GLU A N 1
ATOM 642 C CA . GLU A 1 84 ? -5.553 -5.388 24.141 1.00 96.56 84 GLU A CA 1
ATOM 643 C C . GLU A 1 84 ? -5.618 -6.579 23.180 1.00 96.56 84 GLU A C 1
ATOM 645 O O . GLU A 1 84 ? -6.606 -6.754 22.471 1.00 96.56 84 GLU A O 1
ATOM 650 N N . VAL A 1 85 ? -4.590 -7.431 23.168 1.00 95.56 85 VAL A N 1
ATOM 651 C CA . VAL A 1 85 ? -4.623 -8.682 22.397 1.00 95.56 85 VAL A CA 1
ATOM 652 C C . VAL A 1 85 ? -5.074 -9.818 23.303 1.00 95.56 85 VAL A C 1
ATOM 654 O O . VAL A 1 85 ? -4.399 -10.162 24.278 1.00 95.56 85 VAL A O 1
ATOM 657 N N . VAL A 1 86 ? -6.204 -10.428 22.960 1.00 93.44 86 VAL A N 1
ATOM 658 C CA . VAL A 1 86 ? -6.714 -11.640 23.600 1.00 93.44 86 VAL A CA 1
ATOM 659 C C . VAL A 1 86 ? -6.339 -12.860 22.761 1.00 93.44 86 VAL A C 1
ATOM 661 O O . VAL A 1 86 ? -6.410 -12.851 21.533 1.00 93.44 86 VAL A O 1
ATOM 664 N N . GLY A 1 87 ? -5.916 -13.942 23.417 1.00 86.56 87 GLY A N 1
ATOM 665 C CA . GLY A 1 87 ? -5.579 -15.180 22.709 1.00 86.56 87 GLY A CA 1
ATOM 666 C C . GLY A 1 87 ? -6.820 -15.825 22.088 1.00 86.56 87 GLY A C 1
ATOM 667 O O . GLY A 1 87 ? -7.910 -15.721 22.646 1.00 86.56 87 GLY A O 1
ATOM 668 N N . GLU A 1 88 ? -6.658 -16.572 20.996 1.00 81.75 88 GLU A N 1
ATOM 669 C CA . GLU A 1 88 ? -7.763 -17.223 20.256 1.00 81.75 88 GLU A CA 1
ATOM 670 C C . GLU A 1 88 ? -8.603 -18.194 21.109 1.00 81.75 88 GLU A C 1
ATOM 672 O O . GLU A 1 88 ? -9.745 -18.517 20.790 1.00 81.75 88 GLU A O 1
ATOM 677 N N . GLN A 1 89 ? -8.024 -18.685 22.207 1.00 85.75 89 GLN A N 1
ATOM 678 C CA . GLN A 1 89 ? -8.665 -19.606 23.148 1.00 85.75 89 GLN A CA 1
ATOM 679 C C . GLN A 1 89 ? -9.333 -18.886 24.335 1.00 85.75 89 GLN A C 1
ATOM 681 O O . GLN A 1 89 ? -9.790 -19.549 25.266 1.00 85.75 89 GLN A O 1
ATOM 686 N N . THR A 1 90 ? -9.359 -17.550 24.342 1.00 88.75 90 THR A N 1
ATOM 687 C CA . THR A 1 90 ? -9.979 -16.759 25.415 1.00 88.75 90 THR A CA 1
ATOM 688 C C . THR A 1 90 ? -11.499 -16.927 25.358 1.00 88.75 90 THR A C 1
ATOM 690 O O . THR A 1 90 ? -12.089 -16.716 24.294 1.00 88.75 90 THR A O 1
ATOM 693 N N . PRO A 1 91 ? -12.162 -17.306 26.465 1.00 89.56 91 PRO A N 1
ATOM 694 C CA . PRO A 1 91 ? -13.618 -17.357 26.511 1.00 89.56 91 PRO A CA 1
ATOM 695 C C . PRO A 1 91 ? -14.231 -15.994 26.172 1.00 89.56 91 PRO A C 1
ATOM 697 O O . PRO A 1 91 ? -13.774 -14.969 26.666 1.00 89.56 91 PRO A O 1
ATOM 700 N N . LEU A 1 92 ? -15.313 -15.969 25.387 1.00 87.19 92 LEU A N 1
ATOM 701 C CA . LEU A 1 92 ? -15.969 -14.716 24.972 1.00 87.19 92 LEU A CA 1
ATOM 702 C C . LEU A 1 92 ? -16.474 -13.873 26.161 1.00 87.19 92 LEU A C 1
ATOM 704 O O . LEU A 1 92 ? -16.658 -12.667 26.048 1.00 87.19 92 LEU A O 1
ATOM 708 N N . GLU A 1 93 ? -16.728 -14.500 27.310 1.00 91.75 93 GLU A N 1
ATOM 709 C CA . GLU A 1 93 ? -17.088 -13.808 28.552 1.00 91.75 93 GLU A CA 1
ATOM 710 C C . GLU A 1 93 ? -15.943 -13.042 29.213 1.00 91.75 93 GLU A C 1
ATOM 712 O O . GLU A 1 93 ? -16.213 -12.072 29.919 1.00 91.75 93 GLU A O 1
ATOM 717 N N . ASP A 1 94 ? -14.702 -13.431 28.926 1.00 94.56 94 ASP A N 1
ATOM 718 C CA . ASP A 1 94 ? -13.495 -12.757 29.397 1.00 94.56 94 ASP A CA 1
ATOM 719 C C . ASP A 1 94 ? -13.005 -11.691 28.402 1.00 94.56 94 ASP A C 1
ATOM 721 O O . ASP A 1 94 ? -12.143 -10.882 28.743 1.00 94.56 94 ASP A O 1
ATOM 725 N N . VAL A 1 95 ? -13.553 -11.664 27.180 1.00 94.88 95 VAL A N 1
ATOM 726 C CA . VAL A 1 95 ? -13.222 -10.642 26.181 1.00 94.88 95 VAL A CA 1
ATOM 727 C C . VAL A 1 95 ? -13.829 -9.296 26.607 1.00 94.88 95 VAL A C 1
ATOM 729 O O . VAL A 1 95 ? -15.040 -9.220 26.856 1.00 94.88 95 VAL A O 1
ATOM 732 N N . PRO A 1 96 ? -13.025 -8.216 26.667 1.00 97.19 96 PRO A N 1
ATOM 733 C CA . PRO A 1 96 ? -13.516 -6.868 26.920 1.00 97.19 96 PRO A CA 1
ATOM 734 C C . PRO A 1 96 ? -14.719 -6.503 26.042 1.00 97.19 96 PRO A C 1
ATOM 736 O O . PRO A 1 96 ? -14.697 -6.668 24.824 1.00 97.19 96 PRO A O 1
ATOM 739 N N . SER A 1 97 ? -15.781 -5.997 26.670 1.00 97.31 97 SER A N 1
ATOM 740 C CA . SER A 1 97 ? -17.016 -5.623 25.980 1.00 97.31 97 SER A CA 1
ATOM 741 C C . SER A 1 97 ? -17.613 -4.335 26.529 1.00 97.31 97 SER A C 1
ATOM 743 O O . SER A 1 97 ? -17.366 -3.936 27.669 1.00 97.31 97 SER A O 1
ATOM 745 N N . HIS A 1 98 ? -18.424 -3.683 25.701 1.00 98.00 98 HIS A N 1
ATOM 746 C CA . HIS A 1 98 ? -19.112 -2.437 26.010 1.00 98.00 98 HIS A CA 1
ATOM 747 C C . HIS A 1 98 ? -20.609 -2.708 26.206 1.00 98.00 98 HIS A C 1
ATOM 749 O O . HIS A 1 98 ? -21.216 -3.406 25.393 1.00 98.00 98 HIS A O 1
ATOM 755 N N . PRO A 1 99 ? -21.261 -2.144 27.235 1.00 97.06 99 PRO A N 1
ATOM 756 C CA . PRO A 1 99 ? -22.683 -2.395 27.502 1.00 97.06 99 PRO A CA 1
ATOM 757 C C . PRO A 1 99 ? -23.626 -1.689 26.508 1.00 97.06 99 PRO A C 1
ATOM 759 O O . PRO A 1 99 ? -24.835 -1.937 26.484 1.00 97.06 99 PRO A O 1
ATOM 762 N N . LYS A 1 100 ? -23.108 -0.756 25.700 1.00 98.00 100 LYS A N 1
ATOM 763 C CA . LYS A 1 100 ? -23.872 0.004 24.704 1.00 98.00 100 LYS A CA 1
ATOM 764 C C . LYS A 1 100 ? -23.056 0.212 23.439 1.00 98.00 100 LYS A C 1
ATOM 766 O O . LYS A 1 100 ? -21.855 0.444 23.508 1.00 98.00 100 LYS A O 1
ATOM 771 N N . GLU A 1 101 ? -23.756 0.257 22.310 1.00 97.62 101 GLU A N 1
ATOM 772 C CA . GLU A 1 101 ? -23.162 0.563 21.008 1.00 97.62 101 GLU A CA 1
ATOM 773 C C . GLU A 1 101 ? -22.474 1.930 21.007 1.00 97.62 101 GLU A C 1
ATOM 775 O O . GLU A 1 101 ? -21.360 2.060 20.520 1.00 97.62 101 GLU A O 1
ATOM 780 N N . SER A 1 102 ? -23.106 2.941 21.616 1.00 97.62 102 SER A N 1
ATOM 781 C CA . SER A 1 102 ? -22.524 4.281 21.738 1.00 97.62 102 SER A CA 1
ATOM 782 C C . SER A 1 102 ? -21.190 4.271 22.478 1.00 97.62 102 SER A C 1
ATOM 784 O O . SER A 1 102 ? -20.299 5.028 22.125 1.00 97.62 102 SER A O 1
ATOM 786 N N . ASP A 1 103 ? -21.056 3.415 23.493 1.00 97.81 103 ASP A N 1
ATOM 787 C CA . ASP A 1 103 ? -19.852 3.356 24.320 1.00 97.81 103 ASP A CA 1
ATOM 788 C C . ASP A 1 103 ? -18.714 2.679 23.539 1.00 97.81 103 ASP A C 1
ATOM 790 O O . ASP A 1 103 ? -17.584 3.162 23.579 1.00 97.81 103 ASP A O 1
ATOM 794 N N . ALA A 1 104 ? -19.033 1.637 22.757 1.00 97.75 104 ALA A N 1
ATOM 795 C CA . ALA A 1 104 ? -18.098 1.037 21.808 1.00 97.75 104 ALA A CA 1
ATOM 796 C C . ALA A 1 104 ? -17.655 2.063 20.755 1.00 97.75 104 ALA A C 1
ATOM 798 O O . ALA A 1 104 ? -16.464 2.296 20.599 1.00 97.75 104 ALA A O 1
ATOM 799 N N . ARG A 1 105 ? -18.595 2.754 20.096 1.00 97.44 105 ARG A N 1
ATOM 800 C CA . ARG A 1 105 ? -18.267 3.767 19.079 1.00 97.44 105 ARG A CA 1
ATOM 801 C C . ARG A 1 105 ? -17.410 4.901 19.640 1.00 97.44 105 ARG A C 1
ATOM 803 O O . ARG A 1 105 ? -16.426 5.256 19.017 1.00 97.44 105 ARG A O 1
ATOM 810 N N . THR A 1 106 ? -17.695 5.395 20.845 1.00 97.12 106 THR A N 1
ATOM 811 C CA . THR A 1 106 ? -16.831 6.390 21.504 1.00 97.12 106 THR A CA 1
ATOM 812 C C . THR A 1 106 ? -15.446 5.836 21.853 1.00 97.12 106 THR A C 1
ATOM 814 O O . THR A 1 106 ? -14.475 6.584 21.837 1.00 97.12 106 THR A O 1
ATOM 817 N N . ALA A 1 107 ? -15.318 4.551 22.199 1.00 97.38 107 ALA A N 1
ATOM 818 C CA . ALA A 1 107 ? -14.003 3.940 22.394 1.00 97.38 107 ALA A CA 1
ATOM 819 C C . ALA A 1 107 ? -13.235 3.831 21.067 1.00 97.38 107 ALA A C 1
ATOM 821 O O . ALA A 1 107 ? -12.050 4.136 21.042 1.00 97.38 107 ALA A O 1
ATOM 822 N N . TYR A 1 108 ? -13.918 3.480 19.975 1.00 96.06 108 TYR A N 1
ATOM 823 C CA . TYR A 1 108 ? -13.344 3.471 18.631 1.00 96.06 108 TYR A CA 1
ATOM 824 C C . TYR A 1 108 ? -12.921 4.869 18.161 1.00 96.06 108 TYR A C 1
ATOM 826 O O . TYR A 1 108 ? -11.803 5.031 17.703 1.00 96.06 108 TYR A O 1
ATOM 834 N N . GLU A 1 109 ? -13.754 5.895 18.349 1.00 95.12 109 GLU A N 1
ATOM 835 C CA . GLU A 1 109 ? -13.408 7.291 18.028 1.00 95.12 109 GLU A CA 1
ATOM 836 C C . GLU A 1 109 ? -12.168 7.766 18.796 1.00 95.12 109 GLU A C 1
ATOM 838 O O . GLU A 1 109 ? -11.327 8.449 18.236 1.00 95.12 109 GLU A O 1
ATOM 843 N N . LYS A 1 110 ? -12.011 7.369 20.063 1.00 95.06 110 LYS A N 1
ATOM 844 C CA . LYS A 1 110 ? -10.792 7.682 20.823 1.00 95.06 110 LYS A CA 1
ATOM 845 C C . LYS A 1 110 ? -9.568 6.934 20.322 1.00 95.06 110 LYS A C 1
ATOM 847 O O . LYS A 1 110 ? -8.485 7.502 20.321 1.00 95.06 110 LYS A O 1
ATOM 852 N N . TRP A 1 111 ? -9.740 5.664 19.956 1.00 94.31 111 TRP A N 1
ATOM 853 C CA . TRP A 1 111 ? -8.673 4.896 19.327 1.00 94.31 111 TRP A CA 1
ATOM 854 C C . TRP A 1 111 ? -8.236 5.592 18.037 1.00 94.31 111 TRP A C 1
ATOM 856 O O . TRP A 1 111 ? -7.047 5.841 17.877 1.00 94.31 111 TRP A O 1
ATOM 866 N N . LEU A 1 112 ? -9.197 6.007 17.200 1.00 91.81 112 LEU A N 1
ATOM 867 C CA . LEU A 1 112 ? -8.938 6.824 16.021 1.00 91.81 112 LEU A CA 1
ATOM 868 C C . LEU A 1 112 ? -8.200 8.103 16.398 1.00 91.81 112 LEU A C 1
ATOM 870 O O . LEU A 1 112 ? -7.120 8.291 15.889 1.00 91.81 112 LEU A O 1
ATOM 874 N N . ASP A 1 113 ? -8.674 8.934 17.325 1.00 89.81 113 ASP A N 1
ATOM 875 C CA . ASP A 1 113 ? -7.977 10.180 17.693 1.00 89.81 113 ASP A CA 1
ATOM 876 C C . ASP A 1 113 ? -6.506 9.956 18.124 1.00 89.81 113 ASP A C 1
ATOM 878 O O . ASP A 1 113 ? -5.651 10.805 17.880 1.00 89.81 113 ASP A O 1
ATOM 882 N N . GLU A 1 114 ? -6.202 8.829 18.780 1.00 86.19 114 GLU A N 1
ATOM 883 C CA . GLU A 1 114 ? -4.843 8.468 19.214 1.00 86.19 114 GLU A CA 1
ATOM 884 C C . GLU A 1 114 ? -3.982 7.872 18.086 1.00 86.19 114 GLU A C 1
ATOM 886 O O . GLU A 1 114 ? -2.759 7.975 18.151 1.00 86.19 114 GLU A O 1
ATOM 891 N N . HIS A 1 115 ? -4.604 7.279 17.063 1.00 79.94 115 HIS A N 1
ATOM 892 C CA . HIS A 1 115 ? -3.931 6.601 15.946 1.00 79.94 115 HIS A CA 1
ATOM 893 C C . HIS A 1 115 ? -4.085 7.352 14.611 1.00 79.94 115 HIS A C 1
ATOM 895 O O . HIS A 1 115 ? -3.431 7.010 13.639 1.00 79.94 115 HIS A O 1
ATOM 901 N N . GLU A 1 116 ? -4.868 8.429 14.546 1.00 64.44 116 GLU A N 1
ATOM 902 C CA . GLU A 1 116 ? -5.043 9.296 13.373 1.00 64.44 116 GLU A CA 1
ATOM 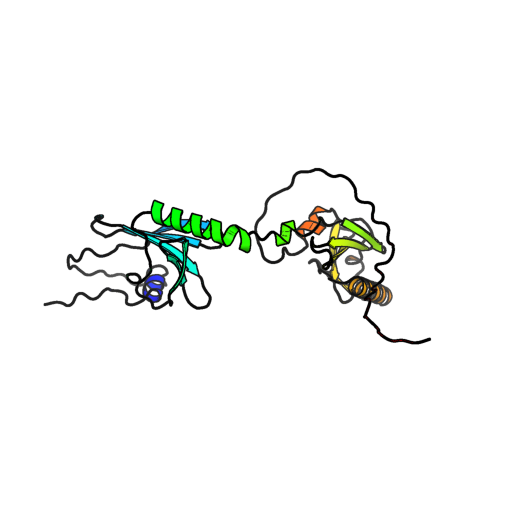903 C C . GLU A 1 116 ? -3.765 10.117 13.107 1.00 64.44 116 GLU A C 1
ATOM 905 O O . GLU A 1 116 ? -3.571 10.626 12.005 1.00 64.44 116 GLU A O 1
ATOM 910 N N . GLU A 1 117 ? -2.862 10.217 14.093 1.00 52.03 117 GLU A N 1
ATOM 911 C CA . GLU A 1 117 ? -1.505 10.756 13.917 1.00 52.03 117 GLU A CA 1
ATOM 912 C C . GLU A 1 117 ? -0.463 9.684 13.531 1.00 52.03 117 GLU A C 1
ATOM 914 O O . GLU A 1 117 ? 0.611 10.051 13.060 1.00 52.03 117 GLU A O 1
ATOM 919 N N . GLU A 1 118 ? -0.755 8.386 13.699 1.00 50.94 118 GLU A N 1
ATOM 920 C CA . GLU A 1 118 ? 0.187 7.282 13.417 1.00 50.94 118 GLU A CA 1
ATOM 921 C C . GLU A 1 118 ? -0.204 6.422 12.192 1.00 50.94 118 GLU A C 1
ATOM 923 O O . GLU A 1 118 ? 0.672 5.796 11.601 1.00 50.94 118 GLU A O 1
ATOM 928 N N . GLU A 1 119 ? -1.477 6.417 11.775 1.00 47.56 119 GLU A N 1
ATOM 929 C CA . GLU A 1 119 ? -2.026 5.595 10.677 1.00 47.56 119 GLU A CA 1
ATOM 930 C C . GLU A 1 119 ? -2.847 6.400 9.647 1.00 47.56 119 GLU A C 1
ATOM 932 O O . GLU A 1 119 ? -3.504 5.811 8.783 1.00 47.56 119 GLU A O 1
ATOM 937 N N . ARG A 1 120 ? -2.784 7.746 9.644 1.00 48.09 120 ARG A N 1
ATOM 938 C CA . ARG A 1 120 ? -2.903 8.420 8.343 1.00 48.09 120 ARG A CA 1
ATOM 939 C C . ARG A 1 120 ? -1.683 7.976 7.566 1.00 48.09 120 ARG A C 1
ATOM 941 O O . ARG A 1 120 ? -0.580 8.462 7.794 1.00 48.09 120 ARG A O 1
ATOM 948 N N . ASP A 1 121 ? -1.912 7.012 6.690 1.00 46.72 121 ASP A N 1
ATOM 949 C CA . ASP A 1 121 ? -1.039 6.625 5.598 1.00 46.72 121 ASP A CA 1
ATOM 950 C C . ASP A 1 121 ? -0.929 7.827 4.636 1.00 46.72 121 ASP A C 1
ATOM 952 O O . ASP A 1 121 ? -1.368 7.824 3.490 1.00 46.72 121 ASP A O 1
ATOM 956 N N . ASP A 1 122 ? -0.361 8.919 5.154 1.00 48.19 122 ASP A N 1
ATOM 957 C CA . ASP A 1 122 ? 0.147 10.054 4.407 1.00 48.19 122 ASP A CA 1
ATOM 958 C C . ASP A 1 122 ? 1.356 9.605 3.572 1.00 48.19 122 ASP A C 1
ATOM 960 O O . ASP A 1 122 ? 1.949 10.437 2.905 1.00 48.19 122 ASP A O 1
ATOM 964 N N . GLU A 1 123 ? 1.735 8.316 3.543 1.00 50.28 123 GLU A N 1
ATOM 965 C CA . GLU A 1 123 ? 2.792 7.846 2.653 1.00 50.28 123 GLU A CA 1
ATOM 966 C C . GLU A 1 123 ? 2.404 8.082 1.185 1.00 50.28 123 GLU A C 1
ATOM 968 O O . GLU A 1 123 ? 3.238 8.561 0.423 1.00 50.28 123 GLU A O 1
ATOM 973 N N . GLU A 1 124 ? 1.137 7.894 0.782 1.00 51.75 124 GLU A N 1
ATOM 974 C CA . GLU A 1 124 ? 0.680 8.290 -0.565 1.00 51.75 124 GLU A CA 1
ATOM 975 C C . GLU A 1 124 ? 0.591 9.814 -0.746 1.00 51.75 124 GLU A C 1
ATOM 977 O O . GLU A 1 124 ? 0.914 10.316 -1.823 1.00 51.75 124 GLU A O 1
ATOM 982 N N . ALA A 1 125 ? 0.200 10.564 0.293 1.00 56.16 125 ALA A N 1
ATOM 983 C CA . ALA A 1 125 ? 0.165 12.032 0.255 1.00 56.16 125 ALA A CA 1
ATOM 984 C C . ALA A 1 125 ? 1.570 12.663 0.242 1.00 56.16 125 ALA A C 1
ATOM 986 O O . ALA A 1 125 ? 1.734 13.820 -0.158 1.00 56.16 125 ALA A O 1
ATOM 987 N N . ALA A 1 126 ? 2.576 11.903 0.667 1.00 78.00 126 ALA A N 1
ATOM 988 C CA . ALA A 1 126 ? 3.961 12.314 0.740 1.00 78.00 126 ALA A CA 1
ATOM 989 C C . ALA A 1 126 ? 4.707 12.127 -0.583 1.00 78.00 126 ALA A C 1
ATOM 991 O O . ALA A 1 126 ? 5.726 12.782 -0.800 1.00 78.00 126 ALA A O 1
ATOM 992 N N . TRP A 1 127 ? 4.230 11.276 -1.493 1.00 87.19 127 TRP A N 1
ATOM 993 C CA . TRP A 1 127 ? 4.810 11.179 -2.831 1.00 87.19 127 TRP A CA 1
ATOM 994 C C . TRP A 1 127 ? 4.276 12.284 -3.743 1.00 87.19 127 TRP A C 1
ATOM 996 O O . TRP A 1 127 ? 3.077 12.548 -3.816 1.00 87.19 127 TRP A O 1
ATOM 1006 N N . SER A 1 128 ? 5.171 12.923 -4.496 1.00 89.25 128 SER A N 1
ATOM 1007 C CA . SER A 1 128 ? 4.763 13.804 -5.590 1.00 89.25 128 SER A CA 1
ATOM 1008 C C . SER A 1 128 ? 3.991 13.026 -6.663 1.00 89.25 128 SER A C 1
ATOM 1010 O O . SER A 1 128 ? 4.151 11.812 -6.809 1.00 89.25 128 SER A O 1
ATOM 1012 N N . GLU A 1 129 ? 3.209 13.739 -7.479 1.00 90.06 129 GLU A N 1
ATOM 1013 C CA . GLU A 1 129 ? 2.662 13.167 -8.714 1.00 90.06 129 GLU A CA 1
ATOM 1014 C C . GLU A 1 129 ? 3.806 12.642 -9.604 1.00 90.06 129 GLU A C 1
ATOM 1016 O O . GLU A 1 129 ? 4.929 13.161 -9.563 1.00 90.06 129 GLU A O 1
ATOM 1021 N N . TRP A 1 130 ? 3.525 11.608 -10.401 1.00 94.19 130 TRP A N 1
ATOM 1022 C CA . TRP A 1 130 ? 4.455 11.146 -11.425 1.00 94.19 130 TRP A CA 1
ATOM 1023 C C . TRP A 1 130 ? 4.644 12.237 -12.482 1.00 94.19 130 TRP A C 1
ATOM 1025 O O . TRP A 1 130 ? 3.679 12.734 -13.065 1.00 94.19 130 TRP A O 1
ATOM 1035 N N . GLU A 1 131 ? 5.894 12.578 -12.776 1.00 93.06 131 GLU A N 1
ATOM 1036 C CA . GLU A 1 131 ? 6.248 13.532 -13.827 1.00 93.06 131 GLU A CA 1
ATOM 1037 C C . GLU A 1 131 ? 7.202 12.885 -14.831 1.00 93.06 131 GLU A C 1
ATOM 1039 O O . GLU A 1 131 ? 8.103 12.136 -14.456 1.00 93.06 131 GLU A O 1
ATOM 1044 N N . GLU A 1 132 ? 7.026 13.173 -16.123 1.00 95.00 132 GLU A N 1
ATOM 1045 C CA . GLU A 1 132 ? 7.996 12.761 -17.141 1.00 95.00 132 GLU A CA 1
ATOM 1046 C C . GLU A 1 132 ? 9.288 13.561 -16.947 1.00 95.00 132 GLU A C 1
ATOM 1048 O O . GLU A 1 132 ? 9.309 14.785 -17.100 1.00 95.00 132 GLU A O 1
ATOM 1053 N N . ILE A 1 133 ? 10.374 12.867 -16.612 1.00 95.38 133 ILE A N 1
ATOM 1054 C CA . ILE A 1 133 ? 11.670 13.497 -16.346 1.00 95.38 133 ILE A CA 1
ATOM 1055 C C . ILE A 1 133 ? 12.624 13.388 -17.534 1.00 95.38 133 ILE A C 1
ATOM 1057 O O . ILE A 1 133 ? 13.541 14.205 -17.656 1.00 95.38 133 ILE A O 1
ATOM 1061 N N . ASN A 1 134 ? 12.454 12.375 -18.391 1.00 93.88 134 ASN A N 1
ATOM 1062 C CA . ASN A 1 134 ? 13.334 12.139 -19.532 1.00 93.88 134 ASN A CA 1
ATOM 1063 C C . ASN A 1 134 ? 12.709 11.193 -20.574 1.00 93.88 134 ASN A C 1
ATOM 1065 O O . ASN A 1 134 ? 11.810 10.414 -20.265 1.00 93.88 134 ASN A O 1
ATOM 1069 N N . VAL A 1 135 ? 13.255 11.214 -21.793 1.00 95.75 135 VAL A N 1
ATOM 1070 C CA . VAL A 1 135 ? 12.891 10.309 -22.892 1.00 95.75 135 VAL A CA 1
ATOM 1071 C C . VAL A 1 135 ? 14.160 9.707 -23.490 1.00 95.75 135 VAL A C 1
ATOM 1073 O O . VAL A 1 135 ? 15.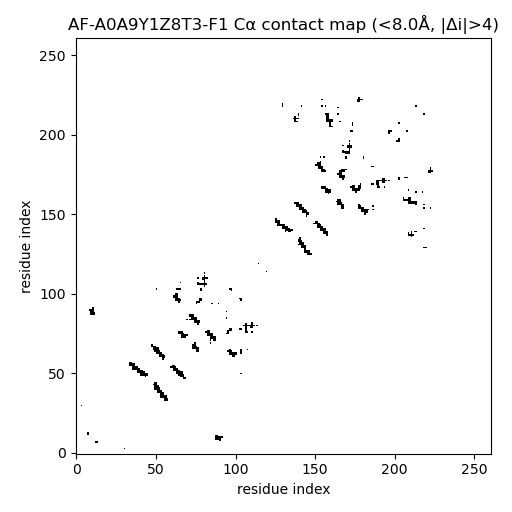084 10.424 -23.879 1.00 95.75 135 VAL A O 1
ATOM 1076 N N . VAL A 1 136 ? 14.192 8.380 -23.581 1.00 95.81 136 VAL A N 1
ATOM 1077 C CA . VAL A 1 136 ? 15.248 7.601 -24.234 1.00 95.81 136 VAL A CA 1
ATOM 1078 C C . VAL A 1 136 ? 14.564 6.692 -25.244 1.00 95.81 136 VAL A C 1
ATOM 1080 O O . VAL A 1 136 ? 14.199 5.568 -24.915 1.00 95.81 136 VAL A O 1
ATOM 1083 N N . GLU A 1 137 ? 14.339 7.208 -26.456 1.00 95.12 137 GLU A N 1
ATOM 1084 C CA . GLU A 1 137 ? 13.502 6.546 -27.467 1.00 95.12 137 GLU A CA 1
ATOM 1085 C C . GLU A 1 137 ? 13.855 5.049 -27.626 1.00 95.12 137 GLU A C 1
ATOM 1087 O O . GLU A 1 137 ? 15.030 4.721 -27.826 1.00 95.12 137 GLU A O 1
ATOM 1092 N N . PRO A 1 138 ? 12.867 4.133 -27.545 1.00 97.25 138 PRO A N 1
ATOM 1093 C CA . PRO A 1 138 ? 11.420 4.389 -27.548 1.00 97.25 138 PRO A CA 1
ATOM 1094 C C . PRO A 1 138 ? 10.769 4.495 -26.146 1.00 97.25 138 PRO A C 1
ATOM 1096 O O . PRO A 1 138 ? 9.556 4.356 -26.022 1.00 97.25 138 PRO A O 1
ATOM 1099 N N . TRP A 1 139 ? 11.554 4.696 -25.086 1.00 98.06 139 TRP A N 1
ATOM 1100 C CA . TRP A 1 139 ? 11.095 4.682 -23.694 1.00 98.06 139 TRP A CA 1
ATOM 1101 C C . TRP A 1 139 ? 10.906 6.080 -23.094 1.00 98.06 139 TRP A C 1
ATOM 1103 O O . TRP A 1 139 ? 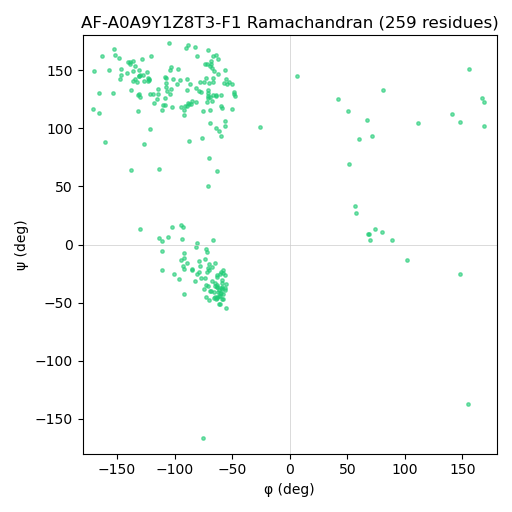11.725 6.980 -23.291 1.00 98.06 139 TRP A O 1
ATOM 1113 N N . HIS A 1 140 ? 9.865 6.218 -22.275 1.00 97.94 140 HIS A N 1
ATOM 1114 C CA . HIS A 1 140 ? 9.566 7.388 -21.452 1.00 97.94 140 HIS A CA 1
ATOM 1115 C C . HIS A 1 140 ? 9.871 7.081 -19.984 1.00 97.94 140 HIS A C 1
ATOM 1117 O O . HIS A 1 140 ? 9.480 6.032 -19.464 1.00 97.94 140 HIS A O 1
ATOM 1123 N N . ILE A 1 141 ? 10.586 7.986 -19.317 1.00 96.38 141 ILE A N 1
ATOM 1124 C CA . ILE A 1 141 ? 11.016 7.835 -17.925 1.00 96.38 141 ILE A CA 1
ATOM 1125 C C . ILE A 1 141 ? 10.238 8.829 -17.074 1.00 96.38 141 ILE A C 1
ATOM 1127 O O . ILE A 1 141 ? 10.353 10.045 -17.252 1.00 96.38 141 ILE A O 1
ATOM 1131 N N . TYR A 1 142 ? 9.494 8.296 -16.115 1.00 96.94 142 TYR A N 1
ATOM 1132 C CA . TYR A 1 142 ? 8.735 9.063 -15.141 1.00 96.94 142 TYR A CA 1
ATOM 1133 C C . TYR A 1 142 ? 9.402 8.955 -13.779 1.00 96.94 142 TYR A C 1
ATOM 1135 O O . TYR A 1 142 ? 9.959 7.910 -13.439 1.00 96.94 142 TYR A O 1
ATOM 1143 N N . GLY A 1 143 ? 9.363 10.038 -13.013 1.00 94.69 143 GLY A N 1
ATOM 1144 C CA . GLY A 1 143 ? 9.908 10.111 -11.667 1.00 94.69 143 GLY A CA 1
ATOM 1145 C C . GLY A 1 143 ? 8.902 10.701 -10.690 1.00 94.69 143 GLY A C 1
ATOM 1146 O O . GLY A 1 143 ? 8.084 11.539 -11.068 1.00 94.69 143 GLY A O 1
ATOM 1147 N N . ARG A 1 144 ? 8.999 10.284 -9.431 1.00 94.19 144 ARG A N 1
ATOM 1148 C CA . ARG A 1 144 ? 8.368 10.954 -8.293 1.00 94.19 144 ARG A CA 1
ATOM 1149 C C . ARG A 1 144 ? 9.320 10.983 -7.105 1.00 94.19 144 ARG A C 1
ATOM 1151 O O . ARG A 1 144 ? 10.230 10.159 -7.001 1.00 94.19 144 ARG A O 1
ATOM 1158 N N . SER A 1 145 ? 9.127 11.943 -6.215 1.00 91.62 145 SER A N 1
ATOM 1159 C CA . SER A 1 145 ? 9.925 12.098 -4.998 1.00 91.62 145 SER A CA 1
ATOM 1160 C C . SER A 1 145 ? 9.035 12.086 -3.773 1.00 91.62 145 SER A C 1
ATOM 1162 O O . SER A 1 145 ? 7.950 12.664 -3.805 1.00 91.62 145 SER A O 1
ATOM 1164 N N . HIS A 1 146 ? 9.518 11.481 -2.695 1.00 90.50 146 HIS A N 1
ATOM 1165 C CA . HIS A 1 146 ? 8.870 11.577 -1.396 1.00 90.50 146 HIS A CA 1
ATOM 1166 C C . HIS A 1 146 ? 9.102 12.973 -0.793 1.00 90.50 146 HIS A C 1
ATOM 1168 O O . HIS A 1 146 ? 10.098 13.633 -1.100 1.00 90.50 146 HIS A O 1
ATOM 1174 N N . GLU A 1 147 ? 8.215 13.424 0.092 1.00 83.62 147 GLU A N 1
ATOM 1175 C CA . GLU A 1 147 ? 8.263 14.751 0.720 1.00 83.62 147 GLU A CA 1
ATOM 1176 C C . GLU A 1 147 ? 9.547 14.985 1.532 1.00 83.62 147 GLU A C 1
ATOM 1178 O O . GLU A 1 147 ? 9.991 16.123 1.699 1.00 83.62 147 GLU A O 1
ATOM 1183 N N . ASP A 1 148 ? 10.162 13.895 2.006 1.00 82.31 148 ASP A N 1
ATOM 1184 C CA . ASP A 1 148 ? 11.438 13.910 2.727 1.00 82.31 148 ASP A CA 1
ATOM 1185 C C . ASP A 1 148 ? 12.618 14.329 1.830 1.00 82.31 148 ASP A C 1
ATOM 1187 O O . ASP A 1 148 ? 13.654 14.770 2.332 1.00 82.31 148 ASP A O 1
ATOM 1191 N N . GLY A 1 149 ? 12.454 14.244 0.505 1.00 80.00 149 GLY A N 1
ATOM 1192 C CA . GLY A 1 149 ? 13.472 14.553 -0.495 1.00 80.00 149 GLY A CA 1
ATOM 1193 C C . GLY A 1 149 ? 14.641 13.563 -0.548 1.00 80.00 149 GLY A C 1
ATOM 1194 O O . GLY A 1 149 ? 15.584 13.788 -1.307 1.00 80.00 149 GLY A O 1
ATOM 1195 N N . GLU A 1 150 ? 14.610 12.491 0.243 1.00 80.12 150 GLU A N 1
ATOM 1196 C CA . GLU A 1 150 ? 15.643 11.453 0.301 1.00 80.12 150 GLU A CA 1
ATOM 1197 C C . GLU A 1 150 ? 15.284 10.249 -0.570 1.00 80.12 150 GLU A C 1
ATOM 1199 O O . GLU A 1 150 ? 16.177 9.578 -1.096 1.00 80.12 150 GLU A O 1
ATOM 1204 N N . ARG A 1 151 ? 13.986 9.983 -0.749 1.00 89.12 151 ARG A N 1
ATOM 1205 C CA . ARG A 1 151 ? 13.492 8.877 -1.570 1.00 89.12 151 ARG A CA 1
ATOM 1206 C C . ARG A 1 151 ? 12.988 9.367 -2.922 1.00 89.12 151 ARG A C 1
ATOM 1208 O O . ARG A 1 151 ? 12.229 10.331 -3.023 1.00 89.12 151 ARG A O 1
ATOM 1215 N N . VAL A 1 152 ? 13.404 8.661 -3.966 1.00 92.75 152 VAL A N 1
ATOM 1216 C CA . VAL A 1 152 ? 12.955 8.867 -5.343 1.00 92.75 152 VAL A CA 1
ATOM 1217 C C . VAL A 1 152 ? 12.561 7.532 -5.941 1.00 92.75 152 VAL A C 1
ATOM 1219 O O . VAL A 1 152 ? 13.179 6.506 -5.655 1.00 92.75 152 VAL A O 1
ATOM 1222 N N . GLU A 1 153 ? 11.543 7.567 -6.783 1.00 94.81 153 GLU A N 1
ATOM 1223 C CA . GLU A 1 153 ? 11.083 6.416 -7.538 1.00 94.81 153 GLU A CA 1
ATOM 1224 C C . GLU A 1 153 ? 11.012 6.769 -9.015 1.00 94.81 153 GLU A C 1
ATOM 1226 O O . GLU A 1 153 ? 10.699 7.902 -9.387 1.00 94.81 153 GLU A O 1
ATOM 1231 N N . PHE A 1 154 ? 11.303 5.783 -9.854 1.00 96.12 154 PHE A N 1
ATOM 1232 C CA . PHE A 1 154 ? 11.247 5.897 -11.298 1.00 96.12 154 PHE A CA 1
ATOM 1233 C C . PHE A 1 154 ? 10.460 4.736 -11.885 1.00 96.12 154 PHE A C 1
ATOM 1235 O O . PHE A 1 154 ? 10.554 3.601 -11.417 1.00 96.12 154 PHE A O 1
ATOM 1242 N N . VAL A 1 155 ? 9.740 5.012 -12.963 1.00 97.25 155 VAL A N 1
ATOM 1243 C CA . VAL A 1 155 ? 9.113 3.995 -13.803 1.00 97.25 155 VAL A CA 1
ATOM 1244 C C . VAL A 1 155 ? 9.428 4.302 -15.259 1.00 97.25 155 VAL A C 1
ATOM 1246 O O . VAL A 1 155 ? 9.454 5.457 -15.687 1.00 97.25 155 VAL A O 1
ATOM 1249 N N . VAL A 1 156 ? 9.707 3.253 -16.024 1.00 97.44 156 VAL A N 1
ATOM 1250 C CA . VAL A 1 156 ? 10.069 3.356 -17.437 1.00 97.44 156 VAL A CA 1
ATOM 1251 C C . VAL A 1 156 ? 9.008 2.630 -18.244 1.00 97.44 156 VAL A C 1
ATOM 1253 O O . VAL A 1 156 ? 8.760 1.443 -18.019 1.00 97.44 156 VAL A O 1
ATOM 1256 N N . SER A 1 157 ? 8.366 3.346 -19.159 1.00 97.94 157 SER A N 1
ATOM 1257 C CA . SER A 1 157 ? 7.213 2.846 -19.907 1.00 97.94 157 SER A CA 1
ATOM 1258 C C . SER A 1 157 ? 7.260 3.245 -21.377 1.00 97.94 157 SER A C 1
ATOM 1260 O O . SER A 1 157 ? 7.962 4.176 -21.771 1.00 97.94 157 SER A O 1
ATOM 1262 N N . GLY A 1 158 ? 6.553 2.483 -22.201 1.00 97.25 158 GLY A N 1
ATOM 1263 C CA . GLY A 1 158 ? 6.429 2.702 -23.634 1.00 97.25 158 GLY A CA 1
ATOM 1264 C C . GLY A 1 158 ? 5.110 2.138 -24.148 1.00 97.25 158 GLY A C 1
ATOM 1265 O O . GLY A 1 158 ? 4.411 1.419 -23.435 1.00 97.25 158 GLY A O 1
ATOM 1266 N N . VAL A 1 159 ? 4.764 2.474 -25.385 1.00 97.44 159 VAL A N 1
ATOM 1267 C CA . VAL A 1 159 ? 3.524 2.037 -26.038 1.00 97.44 159 VAL A CA 1
ATOM 1268 C C . VAL A 1 159 ? 3.863 1.129 -27.216 1.00 97.44 159 VAL A C 1
ATOM 1270 O O . VAL A 1 159 ? 4.771 1.438 -27.977 1.00 97.44 159 VAL A O 1
ATOM 1273 N N . LEU A 1 160 ? 3.179 -0.006 -27.356 1.00 97.31 160 LEU A N 1
ATOM 1274 C CA . LEU A 1 160 ? 3.310 -0.918 -28.500 1.00 97.31 160 LEU A CA 1
ATOM 1275 C C . LEU A 1 160 ? 2.471 -0.446 -29.703 1.00 97.31 160 LEU A C 1
ATOM 1277 O O . LEU A 1 160 ? 1.621 0.433 -29.580 1.00 97.31 160 LEU A O 1
ATOM 1281 N N . GLU A 1 161 ? 2.659 -1.065 -30.877 1.00 96.75 161 GLU A N 1
ATOM 1282 C CA . GLU A 1 161 ? 1.896 -0.725 -32.097 1.00 96.75 161 GLU A CA 1
ATOM 1283 C C . GLU A 1 161 ? 0.371 -0.874 -31.943 1.00 96.75 161 GLU A C 1
ATOM 1285 O O . GLU A 1 161 ? -0.387 -0.235 -32.674 1.00 96.75 161 GLU A O 1
ATOM 1290 N N . ASP A 1 162 ? -0.087 -1.720 -31.018 1.00 96.00 162 ASP A N 1
ATOM 1291 C CA . ASP A 1 162 ? -1.503 -1.952 -30.720 1.00 96.00 162 ASP A CA 1
ATOM 1292 C C . ASP A 1 162 ? -2.056 -1.060 -29.593 1.00 96.00 162 ASP A C 1
ATOM 1294 O O . ASP A 1 162 ? -3.140 -1.329 -29.079 1.00 96.00 162 ASP A O 1
ATOM 1298 N N . GLU A 1 163 ? -1.328 0.005 -29.237 1.00 95.25 163 GLU A N 1
ATOM 1299 C CA . GLU A 1 163 ? -1.647 0.959 -28.165 1.00 95.25 163 GLU A CA 1
ATOM 1300 C C . GLU A 1 163 ? -1.545 0.371 -26.740 1.00 95.25 163 GLU A C 1
ATOM 1302 O O . GLU A 1 163 ? -1.908 1.035 -25.767 1.00 95.25 163 GLU A O 1
ATOM 1307 N N . THR A 1 164 ? -1.013 -0.848 -26.579 1.00 95.50 164 THR A N 1
ATOM 1308 C CA . THR A 1 164 ? -0.757 -1.439 -25.256 1.00 95.50 164 THR A CA 1
ATOM 1309 C C . THR A 1 164 ? 0.413 -0.743 -24.563 1.00 95.50 164 THR A C 1
ATOM 1311 O O . THR A 1 164 ? 1.496 -0.612 -25.136 1.00 95.50 164 THR A O 1
ATOM 1314 N N . VAL A 1 165 ? 0.224 -0.346 -23.302 1.00 96.44 165 VAL A N 1
ATOM 1315 C CA . VAL A 1 165 ? 1.305 0.172 -22.451 1.00 96.44 165 VAL A CA 1
ATOM 1316 C C . VAL A 1 165 ? 2.130 -0.989 -21.910 1.00 96.44 165 VAL A C 1
ATOM 1318 O O . VAL A 1 165 ? 1.589 -1.961 -21.386 1.00 96.44 165 VAL A O 1
ATOM 1321 N N . VAL A 1 166 ? 3.447 -0.869 -22.019 1.00 97.00 166 VAL A N 1
ATOM 1322 C CA . VAL A 1 166 ? 4.422 -1.815 -21.480 1.00 97.00 166 VAL A CA 1
ATOM 1323 C C . VAL A 1 166 ? 5.461 -1.093 -20.639 1.00 97.00 166 VAL A C 1
ATOM 1325 O O . VAL A 1 166 ? 5.691 0.108 -20.782 1.00 97.00 166 VAL A O 1
ATOM 1328 N N . TYR A 1 167 ? 6.125 -1.852 -19.779 1.00 97.56 167 TYR A N 1
ATOM 1329 C CA . TYR A 1 167 ? 7.107 -1.353 -18.833 1.00 97.56 167 TYR A CA 1
ATOM 1330 C C . TYR A 1 167 ? 8.440 -2.063 -19.015 1.00 97.56 167 TYR A C 1
ATOM 1332 O O . TYR A 1 167 ? 8.503 -3.240 -19.385 1.00 97.56 167 TYR A O 1
ATOM 1340 N N . LEU A 1 168 ? 9.518 -1.343 -18.733 1.00 98.06 168 LEU A N 1
ATOM 1341 C CA . LEU A 1 168 ? 10.858 -1.900 -18.775 1.00 98.06 168 LEU A CA 1
ATOM 1342 C C . LEU A 1 168 ? 11.187 -2.569 -17.438 1.00 98.06 168 LEU A C 1
ATOM 1344 O O . LEU A 1 168 ? 11.199 -1.922 -16.389 1.00 98.06 168 LEU A O 1
ATOM 1348 N N . GLY A 1 169 ? 11.481 -3.864 -17.478 1.00 97.75 169 GLY A N 1
ATOM 1349 C CA . GLY A 1 169 ? 11.973 -4.637 -16.346 1.00 97.75 169 GLY A CA 1
ATOM 1350 C C . GLY A 1 169 ? 13.480 -4.458 -16.106 1.00 97.75 169 GLY A C 1
ATOM 1351 O O . GLY A 1 169 ? 14.219 -4.075 -17.015 1.00 97.75 169 GLY A O 1
ATOM 1352 N N . PRO A 1 170 ? 13.971 -4.813 -14.904 1.00 97.25 170 PRO A N 1
ATOM 1353 C CA . PRO A 1 170 ? 15.338 -4.518 -14.464 1.00 97.25 170 PRO A CA 1
ATOM 1354 C C . PRO A 1 170 ? 16.433 -5.227 -15.272 1.00 97.25 170 PRO A C 1
ATOM 1356 O O . PRO A 1 170 ? 17.596 -4.852 -15.187 1.00 97.25 170 PRO A O 1
ATOM 1359 N N . ASN A 1 171 ? 16.090 -6.257 -16.054 1.00 97.31 171 ASN A N 1
ATOM 1360 C CA . ASN A 1 171 ? 17.046 -6.977 -16.903 1.00 97.31 171 ASN A CA 1
ATOM 1361 C C . ASN A 1 171 ? 16.944 -6.578 -18.383 1.00 97.31 171 ASN A C 1
ATOM 1363 O O . ASN A 1 171 ? 17.434 -7.313 -19.243 1.00 97.31 171 ASN A O 1
ATOM 1367 N N . GLY A 1 172 ? 16.269 -5.468 -18.690 1.00 97.69 172 GLY A N 1
ATOM 1368 C CA . GLY A 1 172 ? 16.011 -5.037 -20.061 1.00 97.69 172 GLY A CA 1
ATOM 1369 C C . GLY A 1 172 ? 14.841 -5.753 -20.739 1.00 97.69 172 GLY A C 1
ATOM 1370 O O . GLY A 1 172 ? 14.692 -5.666 -21.955 1.00 97.69 172 GLY A O 1
ATOM 1371 N N . ASP A 1 173 ? 14.036 -6.510 -19.990 1.00 97.81 173 ASP A N 1
ATOM 1372 C CA . ASP A 1 173 ? 12.895 -7.257 -20.515 1.00 97.81 173 ASP A CA 1
ATOM 1373 C C . ASP A 1 173 ? 11.603 -6.423 -20.520 1.00 97.81 173 ASP A C 1
ATOM 1375 O O . ASP A 1 173 ? 11.350 -5.653 -19.598 1.00 97.81 173 ASP A O 1
ATOM 1379 N N . VAL A 1 174 ? 10.769 -6.583 -21.551 1.00 97.56 174 VAL A N 1
ATOM 1380 C CA . VAL A 1 174 ? 9.506 -5.836 -21.706 1.00 97.56 174 VAL A CA 1
ATOM 1381 C C . VAL A 1 174 ? 8.369 -6.556 -20.981 1.00 97.56 174 VAL A C 1
ATOM 1383 O O . VAL A 1 174 ? 8.040 -7.697 -21.325 1.00 97.56 174 VAL A O 1
ATOM 1386 N N . ARG A 1 175 ? 7.726 -5.887 -20.021 1.00 96.38 175 ARG A N 1
ATOM 1387 C CA . ARG A 1 175 ? 6.677 -6.433 -19.141 1.00 96.38 175 ARG A CA 1
ATOM 1388 C C . ARG A 1 175 ? 5.359 -5.682 -19.271 1.00 96.38 175 ARG A C 1
ATOM 1390 O O . ARG A 1 175 ? 5.329 -4.550 -19.734 1.00 96.38 175 ARG A O 1
ATOM 1397 N N . ASP A 1 176 ? 4.288 -6.319 -18.811 1.00 94.62 176 ASP A N 1
ATOM 1398 C CA . ASP A 1 176 ? 2.953 -5.708 -18.739 1.00 94.62 176 ASP A CA 1
ATOM 1399 C C . ASP A 1 176 ? 2.678 -5.085 -17.355 1.00 94.62 176 ASP A C 1
ATOM 1401 O O . ASP A 1 176 ? 1.751 -4.301 -17.197 1.00 94.62 176 ASP A O 1
ATOM 1405 N N . GLU A 1 177 ? 3.507 -5.408 -16.356 1.00 93.56 177 GLU A N 1
ATOM 1406 C CA . GLU A 1 177 ? 3.465 -4.837 -15.005 1.00 93.56 177 GLU A CA 1
ATOM 1407 C C . GLU A 1 177 ? 4.646 -3.888 -14.793 1.00 93.56 177 GLU A C 1
ATOM 1409 O O . GLU A 1 177 ? 5.778 -4.195 -15.195 1.00 93.56 177 GLU A O 1
ATOM 1414 N N . ALA A 1 178 ? 4.393 -2.754 -14.134 1.00 95.81 178 ALA A N 1
ATOM 1415 C CA . ALA A 1 178 ? 5.424 -1.766 -13.865 1.00 95.81 178 ALA A CA 1
ATOM 1416 C C . ALA A 1 178 ? 6.487 -2.292 -12.901 1.00 95.81 178 ALA A C 1
ATOM 1418 O O . ALA A 1 178 ? 6.208 -2.992 -11.926 1.00 95.81 178 ALA A O 1
ATOM 1419 N N . HIS A 1 179 ? 7.728 -1.883 -13.152 1.00 95.81 179 HIS A N 1
ATOM 1420 C CA . HIS A 1 179 ? 8.809 -2.012 -12.192 1.00 95.81 179 HIS A CA 1
ATOM 1421 C C . HIS A 1 179 ? 9.169 -0.630 -11.652 1.00 95.81 179 HIS A C 1
ATOM 1423 O O . HIS A 1 179 ? 9.444 0.282 -12.433 1.00 95.81 179 HIS A O 1
ATOM 1429 N N . ILE A 1 180 ? 9.167 -0.497 -10.325 1.00 96.06 180 ILE A N 1
ATOM 1430 C CA . ILE A 1 180 ? 9.607 0.711 -9.632 1.00 96.06 180 ILE A CA 1
ATOM 1431 C C . ILE A 1 180 ? 11.104 0.613 -9.368 1.00 96.06 180 ILE A C 1
ATOM 1433 O O . ILE A 1 180 ? 11.561 -0.281 -8.656 1.00 96.06 180 ILE A O 1
ATOM 1437 N N . TYR A 1 181 ? 11.855 1.550 -9.928 1.00 94.81 181 TYR A N 1
ATOM 1438 C CA . TYR A 1 181 ? 13.276 1.722 -9.666 1.00 94.81 181 TYR A CA 1
ATOM 1439 C C . TYR A 1 181 ? 13.466 2.782 -8.586 1.00 94.81 181 TYR A C 1
ATOM 1441 O O . TYR A 1 181 ? 12.797 3.807 -8.604 1.00 94.81 181 TYR A O 1
ATOM 1449 N N . THR A 1 182 ? 14.429 2.589 -7.691 1.00 94.75 182 THR A N 1
ATOM 1450 C CA . THR A 1 182 ? 14.763 3.572 -6.642 1.00 94.75 182 THR A CA 1
ATOM 1451 C C . THR A 1 182 ? 16.065 4.327 -6.932 1.00 94.75 182 TH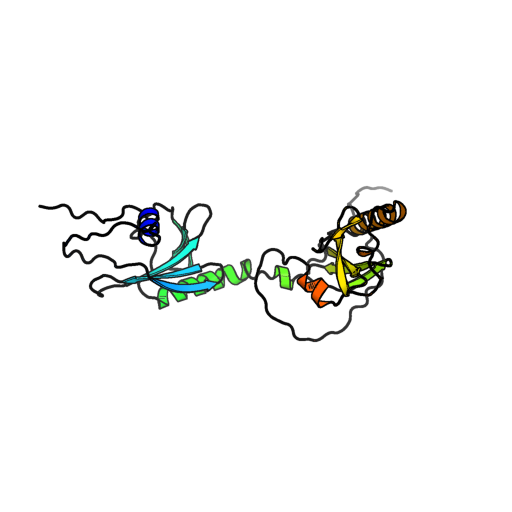R A C 1
ATOM 1453 O O . THR A 1 182 ? 16.571 5.058 -6.085 1.00 94.75 182 THR A O 1
ATOM 1456 N N . SER A 1 183 ? 16.657 4.114 -8.112 1.00 93.44 183 SER A N 1
ATOM 1457 C CA . SER A 1 183 ? 17.919 4.719 -8.542 1.00 93.44 183 SER A CA 1
ATOM 1458 C C . SER A 1 183 ? 17.927 4.949 -10.048 1.00 93.44 183 SER A C 1
ATOM 1460 O O . SER A 1 183 ? 17.467 4.105 -10.818 1.00 93.44 183 SER A O 1
ATOM 1462 N N . ILE A 1 184 ? 18.513 6.070 -10.472 1.00 94.56 184 ILE A N 1
ATOM 1463 C CA . ILE A 1 184 ? 18.721 6.361 -11.893 1.00 94.56 184 ILE A CA 1
ATOM 1464 C C . ILE A 1 184 ? 19.750 5.411 -12.523 1.00 94.56 184 ILE A C 1
ATOM 1466 O O . ILE A 1 184 ? 19.595 5.040 -13.680 1.00 94.56 184 ILE A O 1
ATOM 1470 N N . ASP A 1 185 ? 20.740 4.950 -11.753 1.00 93.81 185 ASP A N 1
ATOM 1471 C CA . ASP A 1 185 ? 21.752 4.003 -12.239 1.00 93.81 185 ASP A CA 1
ATOM 1472 C C . ASP A 1 185 ? 21.107 2.659 -12.633 1.00 93.81 185 ASP A C 1
ATOM 1474 O O . ASP A 1 185 ? 21.511 2.029 -13.610 1.00 93.81 185 ASP A O 1
ATOM 1478 N N . ASP A 1 186 ? 20.065 2.235 -11.906 1.00 96.12 186 ASP A N 1
ATOM 1479 C CA . ASP A 1 186 ? 19.334 0.999 -12.209 1.00 96.12 186 ASP A CA 1
ATOM 1480 C C . ASP A 1 186 ? 18.462 1.156 -13.466 1.00 96.12 186 ASP A C 1
ATOM 1482 O O . ASP A 1 186 ? 18.347 0.222 -14.262 1.00 96.12 186 ASP A O 1
ATOM 1486 N N . VAL A 1 187 ? 17.893 2.349 -13.683 1.00 96.31 187 VAL A N 1
ATOM 1487 C CA . VAL A 1 187 ? 17.181 2.693 -14.925 1.00 96.31 187 VAL A CA 1
ATOM 1488 C C . VAL A 1 187 ? 18.136 2.663 -16.121 1.00 96.31 187 VAL A C 1
ATOM 1490 O O . VAL A 1 187 ? 17.808 2.078 -17.154 1.00 96.31 187 VAL A O 1
ATOM 1493 N N . GLU A 1 188 ? 19.328 3.253 -15.990 1.00 96.19 188 GLU A N 1
ATOM 1494 C CA . GLU A 1 188 ? 20.353 3.238 -17.040 1.00 96.19 188 GLU A CA 1
ATOM 1495 C C . GLU A 1 188 ? 20.801 1.807 -17.371 1.00 96.19 188 GLU A C 1
ATOM 1497 O O . GLU A 1 188 ? 20.862 1.442 -18.547 1.00 96.19 188 GLU A O 1
ATOM 1502 N N . ALA A 1 189 ? 21.032 0.972 -16.353 1.00 96.75 189 ALA A N 1
ATOM 1503 C CA . ALA A 1 189 ? 21.395 -0.431 -16.540 1.00 96.75 189 ALA A CA 1
ATOM 1504 C C . ALA A 1 189 ? 20.288 -1.237 -17.246 1.00 96.75 189 ALA A C 1
ATOM 1506 O O . ALA A 1 189 ? 20.579 -2.047 -18.130 1.00 96.75 189 ALA A O 1
ATOM 1507 N N . ALA A 1 190 ? 19.018 -1.004 -16.897 1.00 98.06 190 ALA A N 1
ATOM 1508 C CA . ALA A 1 190 ? 17.883 -1.652 -17.551 1.00 98.06 190 ALA A CA 1
ATOM 1509 C C . ALA A 1 190 ? 17.749 -1.229 -19.025 1.00 98.06 190 ALA A C 1
ATOM 1511 O O . ALA A 1 190 ? 17.503 -2.074 -19.891 1.00 98.06 190 ALA A O 1
ATOM 1512 N N . LEU A 1 191 ? 17.950 0.058 -19.330 1.00 97.75 191 LEU A N 1
ATOM 1513 C CA . LEU A 1 191 ? 17.929 0.580 -20.700 1.00 97.75 191 LEU A CA 1
ATOM 1514 C C . LEU A 1 191 ? 19.079 0.013 -21.539 1.00 97.75 191 LEU A C 1
ATOM 1516 O O . LEU A 1 191 ? 18.847 -0.434 -22.662 1.00 97.75 191 LEU A O 1
ATOM 1520 N N . GLU A 1 192 ? 20.301 -0.019 -20.999 1.00 97.56 192 GLU A N 1
ATOM 1521 C CA . GLU A 1 192 ? 21.455 -0.637 -21.665 1.00 97.56 192 GLU A CA 1
ATOM 1522 C C . GLU A 1 192 ? 21.177 -2.113 -21.981 1.00 97.56 192 GLU A C 1
ATOM 1524 O O . GLU A 1 192 ? 21.371 -2.554 -23.116 1.00 97.56 192 GLU A O 1
ATOM 1529 N N . ALA A 1 193 ? 20.647 -2.861 -21.008 1.00 97.75 193 ALA A N 1
ATOM 1530 C CA . ALA A 1 193 ? 20.276 -4.256 -21.202 1.00 97.75 193 ALA A CA 1
ATOM 1531 C C . ALA A 1 193 ? 19.200 -4.427 -22.288 1.00 97.75 193 ALA A C 1
ATOM 1533 O O . ALA A 1 193 ? 19.315 -5.325 -23.120 1.00 97.75 193 ALA A O 1
ATOM 1534 N N . TYR A 1 194 ? 18.185 -3.557 -22.332 1.00 97.94 194 TYR A N 1
ATOM 1535 C CA . TYR A 1 194 ? 17.158 -3.590 -23.376 1.00 97.94 194 TYR A CA 1
ATOM 1536 C C . TYR A 1 194 ? 17.745 -3.376 -24.768 1.00 97.94 194 TYR A C 1
ATOM 1538 O O . TYR A 1 194 ? 17.494 -4.179 -25.666 1.00 97.94 194 TYR A O 1
ATOM 1546 N N . PHE A 1 195 ? 18.550 -2.326 -24.957 1.00 97.38 195 PHE A N 1
ATOM 1547 C CA . PHE A 1 195 ? 19.144 -2.054 -26.265 1.00 97.38 195 PHE A CA 1
ATOM 1548 C C . PHE A 1 195 ? 20.079 -3.183 -26.701 1.00 97.38 195 PHE A C 1
ATOM 1550 O O . PHE A 1 195 ? 20.040 -3.573 -27.866 1.00 97.38 195 PHE A O 1
ATOM 1557 N N . GLN A 1 196 ? 20.822 -3.785 -25.768 1.00 97.31 196 GLN A N 1
ATOM 1558 C CA . GLN A 1 196 ? 21.605 -4.989 -26.043 1.00 97.31 196 GLN A CA 1
ATOM 1559 C C . GLN A 1 196 ? 20.711 -6.155 -26.506 1.00 97.31 196 GLN A C 1
ATOM 1561 O O . GLN A 1 196 ? 21.023 -6.811 -27.500 1.00 97.31 196 GLN A O 1
ATOM 1566 N N . HIS A 1 197 ? 19.569 -6.398 -25.851 1.00 97.06 197 HIS A N 1
ATOM 1567 C CA . HIS A 1 197 ? 18.630 -7.448 -26.270 1.00 97.06 197 HIS A CA 1
ATOM 1568 C C . HIS A 1 197 ? 18.011 -7.179 -27.642 1.00 97.06 197 HIS A C 1
ATOM 1570 O O . HIS A 1 197 ? 17.795 -8.127 -28.397 1.00 97.06 197 HIS A O 1
ATOM 1576 N N . VAL A 1 198 ? 17.730 -5.920 -27.983 1.00 95.88 198 VAL A N 1
ATOM 1577 C CA . VAL A 1 198 ? 17.243 -5.535 -29.317 1.00 95.88 198 VAL A CA 1
ATOM 1578 C C . VAL A 1 198 ? 18.317 -5.795 -30.374 1.00 95.88 198 VAL A C 1
ATOM 1580 O O . VAL A 1 198 ? 18.024 -6.410 -31.399 1.00 95.88 198 VAL A O 1
ATOM 1583 N N . GLU A 1 199 ? 19.567 -5.394 -30.122 1.00 96.19 199 GLU A N 1
ATOM 1584 C CA . GLU A 1 199 ? 20.696 -5.657 -31.027 1.00 96.19 199 GLU A CA 1
ATOM 1585 C C . GLU A 1 199 ? 20.927 -7.159 -31.251 1.00 96.19 199 GLU A C 1
ATOM 1587 O O . GLU A 1 199 ? 21.205 -7.587 -32.375 1.00 96.19 199 GLU A O 1
ATOM 1592 N N . ASP A 1 200 ? 20.747 -7.966 -30.204 1.00 95.75 200 ASP A N 1
ATOM 1593 C CA . ASP A 1 200 ? 20.860 -9.424 -30.252 1.00 95.75 200 ASP A CA 1
ATOM 1594 C C . ASP A 1 200 ? 19.604 -10.129 -30.814 1.00 95.75 200 ASP A C 1
ATOM 1596 O O . ASP A 1 200 ? 19.580 -11.359 -30.905 1.00 95.75 200 ASP A O 1
ATOM 1600 N N . ALA A 1 201 ? 18.572 -9.376 -31.220 1.00 93.31 201 ALA A N 1
ATOM 1601 C CA . ALA A 1 201 ? 17.275 -9.875 -31.693 1.00 93.31 201 ALA A CA 1
ATOM 1602 C C . ALA A 1 201 ? 16.545 -10.792 -30.684 1.00 93.31 201 ALA A C 1
ATOM 1604 O O . ALA A 1 201 ? 15.835 -11.727 -31.064 1.00 93.31 201 ALA A O 1
ATOM 1605 N N . ASN A 1 202 ? 16.720 -10.516 -29.389 1.00 94.00 202 ASN A N 1
ATOM 1606 C CA . ASN A 1 202 ? 16.074 -11.215 -28.276 1.00 94.00 202 ASN A CA 1
ATOM 1607 C C . ASN A 1 202 ? 14.751 -10.563 -27.830 1.00 94.00 202 ASN A C 1
ATOM 1609 O O . ASN A 1 202 ? 14.042 -11.147 -27.010 1.00 94.00 202 ASN A O 1
ATOM 1613 N N . VAL A 1 203 ? 14.400 -9.390 -28.367 1.00 93.06 203 VAL A N 1
ATOM 1614 C CA . VAL A 1 203 ? 13.095 -8.742 -28.158 1.00 93.06 203 VAL A CA 1
ATOM 1615 C C . VAL A 1 203 ? 12.223 -8.971 -29.398 1.00 93.06 203 VAL A C 1
ATOM 1617 O O . VAL A 1 203 ? 12.608 -8.529 -30.483 1.00 93.06 203 VAL A O 1
ATOM 1620 N N . PRO A 1 204 ? 11.070 -9.655 -29.278 1.00 93.00 204 PRO A N 1
ATOM 1621 C CA . PRO A 1 204 ? 10.127 -9.806 -30.386 1.00 93.00 204 PRO A CA 1
ATOM 1622 C C . PRO A 1 204 ? 9.702 -8.450 -30.964 1.00 93.00 204 PRO A C 1
ATOM 1624 O O . PRO A 1 204 ? 9.512 -7.502 -30.205 1.00 93.00 204 PRO A O 1
ATOM 1627 N N . ASP A 1 205 ? 9.535 -8.353 -32.288 1.00 93.38 205 ASP A N 1
ATOM 1628 C CA . ASP A 1 205 ? 9.145 -7.100 -32.961 1.00 93.38 205 ASP A CA 1
ATOM 1629 C C . ASP A 1 205 ? 7.828 -6.530 -32.399 1.00 93.38 205 ASP A C 1
ATOM 1631 O O . ASP A 1 205 ? 7.712 -5.328 -32.197 1.00 93.38 205 ASP A O 1
ATOM 1635 N N . ASP A 1 206 ? 6.870 -7.396 -32.052 1.00 95.25 206 ASP A N 1
ATOM 1636 C CA . ASP A 1 206 ? 5.580 -7.042 -31.443 1.00 95.25 206 ASP A CA 1
ATOM 1637 C C . ASP A 1 206 ? 5.680 -6.599 -29.972 1.00 95.25 206 ASP A C 1
ATOM 1639 O O . ASP A 1 206 ? 4.683 -6.207 -29.372 1.00 95.25 206 ASP A O 1
ATOM 1643 N N . ARG A 1 207 ? 6.875 -6.656 -29.375 1.00 96.56 207 ARG A N 1
ATOM 1644 C CA . ARG A 1 207 ? 7.164 -6.177 -28.014 1.00 96.56 207 ARG A CA 1
ATOM 1645 C C . ARG A 1 207 ? 8.063 -4.945 -27.997 1.00 96.56 207 ARG A C 1
ATOM 1647 O O . ARG A 1 207 ? 8.417 -4.488 -26.914 1.00 96.56 207 ARG A O 1
ATOM 1654 N N . GLN A 1 208 ? 8.440 -4.408 -29.155 1.00 97.00 208 GLN A N 1
ATOM 1655 C CA . GLN A 1 208 ? 9.225 -3.180 -29.232 1.00 97.00 208 GLN A CA 1
ATOM 1656 C C . GLN A 1 208 ? 8.290 -1.963 -29.158 1.00 97.00 208 GLN A C 1
ATOM 1658 O O . GLN A 1 208 ? 7.377 -1.856 -29.980 1.00 97.00 208 GLN A O 1
ATOM 1663 N N . PRO A 1 209 ? 8.487 -1.038 -28.200 1.00 96.88 209 PRO A N 1
ATOM 1664 C CA . PRO A 1 209 ? 7.673 0.167 -28.129 1.00 96.88 209 PRO A CA 1
ATOM 1665 C C . PRO A 1 209 ? 7.891 1.079 -29.344 1.00 96.88 209 PRO A C 1
ATOM 1667 O O . PRO A 1 209 ? 8.985 1.144 -29.907 1.00 96.88 209 PRO A O 1
ATOM 1670 N N . THR A 1 210 ? 6.852 1.817 -29.725 1.00 96.50 210 THR A N 1
ATOM 1671 C CA . THR A 1 210 ? 6.824 2.723 -30.880 1.00 96.50 210 THR A CA 1
ATOM 1672 C C . THR A 1 210 ? 7.528 4.053 -30.621 1.00 96.50 210 THR A C 1
ATOM 1674 O O . THR A 1 210 ? 7.883 4.748 -31.573 1.00 96.50 210 THR A O 1
ATOM 1677 N N . GLY A 1 211 ? 7.737 4.408 -29.349 1.00 94.19 211 GLY A N 1
ATOM 1678 C CA . GLY A 1 211 ? 8.190 5.734 -28.923 1.00 94.19 211 GLY A CA 1
ATOM 1679 C C . GLY A 1 211 ? 7.050 6.724 -28.679 1.00 94.19 211 GLY A C 1
ATOM 1680 O O . GLY A 1 211 ? 7.316 7.889 -28.401 1.00 94.19 211 GLY A O 1
ATOM 1681 N N . ASP A 1 212 ? 5.793 6.285 -28.788 1.00 95.38 212 ASP A N 1
ATOM 1682 C CA . ASP A 1 212 ? 4.657 7.089 -28.352 1.00 95.38 212 ASP A CA 1
ATOM 1683 C C . ASP A 1 212 ? 4.589 7.139 -26.818 1.00 95.38 212 ASP A C 1
ATOM 1685 O O . ASP A 1 212 ? 4.850 6.150 -26.125 1.00 95.38 212 ASP A O 1
ATOM 1689 N N . ALA A 1 213 ? 4.200 8.303 -26.294 1.00 93.12 213 ALA A N 1
ATOM 1690 C CA . ALA A 1 213 ? 4.047 8.508 -24.861 1.00 93.12 213 ALA A CA 1
ATOM 1691 C C . ALA A 1 213 ? 2.815 7.750 -24.331 1.00 93.12 213 ALA A C 1
ATOM 1693 O O . ALA A 1 213 ? 1.729 7.877 -24.912 1.00 93.12 213 ALA A O 1
ATOM 1694 N N . PRO A 1 214 ? 2.934 7.014 -23.214 1.00 91.75 214 PRO A N 1
ATOM 1695 C CA . PRO A 1 214 ? 1.784 6.396 -22.572 1.00 91.75 214 PRO A CA 1
ATOM 1696 C C . PRO A 1 214 ? 0.859 7.455 -21.951 1.00 91.75 214 PRO A C 1
ATOM 1698 O O . PRO A 1 214 ? 1.292 8.561 -21.608 1.00 91.75 214 PRO A O 1
ATOM 1701 N N . PRO A 1 215 ? -0.436 7.145 -21.786 1.00 89.88 215 PRO A N 1
ATOM 1702 C CA . PRO A 1 215 ? -1.349 8.039 -21.094 1.00 89.88 215 PRO A CA 1
ATOM 1703 C C . PRO A 1 215 ? -1.011 8.066 -19.589 1.00 89.88 215 PRO A C 1
ATOM 1705 O O . PRO A 1 215 ? -0.689 7.037 -18.997 1.00 89.88 215 PRO A O 1
ATOM 1708 N N . MET A 1 216 ? -1.056 9.248 -18.959 1.00 87.56 216 MET A N 1
ATOM 1709 C CA . MET A 1 216 ? -0.585 9.433 -17.570 1.00 87.56 216 MET A CA 1
ATOM 1710 C C . MET A 1 216 ? -1.316 8.548 -16.552 1.00 87.56 216 MET A C 1
ATOM 1712 O O . MET A 1 216 ? -0.713 8.092 -15.589 1.00 87.56 216 MET A O 1
ATOM 1716 N N . ASP A 1 217 ? -2.599 8.261 -16.774 1.00 85.44 217 ASP A N 1
ATOM 1717 C CA . ASP A 1 217 ? -3.371 7.353 -15.925 1.00 85.44 217 ASP A CA 1
ATOM 1718 C C . ASP A 1 217 ? -2.825 5.920 -15.942 1.00 85.44 217 ASP A C 1
ATOM 1720 O O . ASP A 1 217 ? -2.945 5.233 -14.933 1.00 85.44 217 ASP A O 1
ATOM 1724 N N . ALA A 1 218 ? -2.172 5.472 -17.021 1.00 84.94 218 ALA A N 1
ATOM 1725 C CA . ALA A 1 218 ? -1.498 4.172 -17.055 1.00 84.94 218 ALA A CA 1
ATOM 1726 C C . ALA A 1 218 ? -0.192 4.159 -16.240 1.00 84.94 218 ALA A C 1
ATOM 1728 O O . ALA A 1 218 ? 0.198 3.118 -15.715 1.00 84.94 218 ALA A O 1
ATOM 1729 N N . VAL A 1 219 ? 0.484 5.301 -16.101 1.00 85.12 219 VAL A N 1
ATOM 1730 C CA . VAL A 1 219 ? 1.670 5.432 -15.238 1.00 85.12 219 VAL A CA 1
ATOM 1731 C C . VAL A 1 219 ? 1.245 5.419 -13.765 1.00 85.12 219 VAL A C 1
ATOM 1733 O O . VAL A 1 219 ? 1.798 4.658 -12.970 1.00 85.12 219 VAL A O 1
ATOM 1736 N N . ASP A 1 220 ? 0.195 6.175 -13.433 1.00 79.56 220 ASP A N 1
ATOM 1737 C CA . ASP A 1 220 ? -0.368 6.240 -12.080 1.00 79.56 220 ASP A CA 1
ATOM 1738 C C . ASP A 1 220 ? -0.952 4.889 -11.629 1.00 79.56 220 ASP A C 1
ATOM 1740 O O . ASP A 1 220 ? -0.671 4.430 -10.529 1.00 79.56 220 ASP A O 1
ATOM 1744 N N . SER A 1 221 ? -1.747 4.220 -12.473 1.00 71.19 221 SER A N 1
ATOM 1745 C CA . SER A 1 221 ? -2.442 2.971 -12.104 1.00 71.19 221 SER A CA 1
ATOM 1746 C C . SER A 1 221 ? -1.614 1.697 -12.280 1.00 71.19 221 SER A C 1
ATOM 1748 O O . SER A 1 221 ? -1.920 0.676 -11.664 1.00 71.19 221 SER A O 1
ATOM 1750 N N . GLY A 1 222 ? -0.578 1.736 -13.122 1.00 60.69 222 GLY A N 1
ATOM 1751 C CA . GLY A 1 222 ? 0.310 0.598 -13.358 1.00 60.69 222 GLY A CA 1
ATOM 1752 C C . GLY A 1 222 ? 1.352 0.399 -12.262 1.00 60.69 222 GLY A C 1
ATOM 1753 O O . GLY A 1 222 ? 1.971 -0.663 -12.197 1.00 60.69 222 GLY A O 1
ATOM 1754 N N . THR A 1 223 ? 1.548 1.396 -11.398 1.00 62.16 223 THR A N 1
ATOM 1755 C CA . THR A 1 223 ? 2.463 1.303 -10.266 1.00 62.16 223 THR A CA 1
ATOM 1756 C C . THR A 1 223 ? 1.713 0.732 -9.064 1.00 62.16 223 THR A C 1
ATOM 1758 O O . THR A 1 223 ? 0.674 1.272 -8.686 1.00 62.16 223 THR A O 1
ATOM 1761 N N . PRO A 1 224 ? 2.157 -0.403 -8.486 1.00 53.00 224 PRO A N 1
ATOM 1762 C CA . PRO A 1 224 ? 1.488 -0.943 -7.315 1.00 53.00 224 PRO A CA 1
ATOM 1763 C C . PRO A 1 224 ? 1.549 0.119 -6.220 1.00 53.00 224 PRO A C 1
ATOM 1765 O O . PRO A 1 224 ? 2.642 0.517 -5.812 1.00 53.00 224 PRO A O 1
ATOM 1768 N N . ALA A 1 225 ? 0.381 0.578 -5.765 1.00 45.19 225 ALA A N 1
ATOM 1769 C CA . ALA A 1 225 ? 0.284 1.338 -4.529 1.00 45.19 225 ALA A CA 1
ATOM 1770 C C . ALA A 1 225 ? 1.072 0.565 -3.460 1.00 45.19 225 ALA A C 1
ATOM 1772 O O . ALA A 1 225 ? 0.909 -0.666 -3.388 1.00 45.19 225 ALA A O 1
ATOM 1773 N N . PRO A 1 226 ? 1.966 1.207 -2.685 1.00 44.34 226 PRO A N 1
ATOM 1774 C CA . PRO A 1 226 ? 2.585 0.555 -1.544 1.00 44.34 226 PRO A CA 1
ATOM 1775 C C . PRO A 1 226 ? 1.464 0.140 -0.582 1.00 44.34 226 PRO A C 1
ATOM 1777 O O . PRO A 1 226 ? 0.958 0.926 0.194 1.00 44.34 226 PRO A O 1
ATOM 1780 N N . GLY A 1 227 ? 1.007 -1.105 -0.733 1.00 43.41 227 GLY A N 1
ATOM 1781 C CA . GLY A 1 227 ? 0.009 -1.760 0.099 1.00 43.41 227 GLY A CA 1
ATOM 1782 C C . GLY A 1 227 ? -1.299 -1.004 0.334 1.00 43.41 227 GLY A C 1
ATOM 1783 O O . GLY A 1 227 ? -1.570 -0.696 1.479 1.00 43.41 227 GLY A O 1
ATOM 1784 N N . SER A 1 228 ? -2.171 -0.830 -0.669 1.00 32.25 228 SER A N 1
ATOM 1785 C CA . SER A 1 228 ? -3.621 -0.664 -0.434 1.00 32.25 228 SER A CA 1
ATOM 1786 C C . SER A 1 228 ? -4.447 -0.829 -1.710 1.00 32.25 228 SER A C 1
ATOM 1788 O O . SER A 1 228 ? -4.166 -0.238 -2.746 1.00 32.25 228 SER A O 1
ATOM 1790 N N . GLY A 1 229 ? -5.490 -1.659 -1.646 1.00 36.81 229 GLY A N 1
ATOM 1791 C CA . GLY A 1 229 ? -6.522 -1.728 -2.674 1.00 36.81 229 GLY A CA 1
ATOM 1792 C C . GLY A 1 229 ? -7.649 -0.742 -2.376 1.00 36.81 229 GLY A C 1
ATOM 1793 O O . GLY A 1 229 ? -8.178 -0.752 -1.271 1.00 36.81 229 GLY A O 1
ATOM 1794 N N . GLY A 1 230 ? -8.076 0.037 -3.375 1.00 29.08 230 GLY A N 1
ATOM 1795 C CA . GLY A 1 230 ? -9.333 0.791 -3.309 1.00 29.08 230 GLY A CA 1
ATOM 1796 C C . GLY A 1 230 ? -9.336 2.124 -4.060 1.00 29.08 230 GLY A C 1
ATOM 1797 O O . GLY A 1 230 ? -8.797 3.110 -3.589 1.00 29.08 230 GLY A O 1
ATOM 1798 N N . LEU A 1 231 ? -10.016 2.143 -5.209 1.00 41.62 231 LEU A N 1
ATOM 1799 C CA . LEU A 1 231 ? -10.346 3.296 -6.064 1.00 41.62 231 LEU A CA 1
ATOM 1800 C C . LEU A 1 231 ? -11.045 4.469 -5.338 1.00 41.62 231 LEU A C 1
ATOM 1802 O O . LEU A 1 231 ? -12.035 4.212 -4.657 1.00 41.62 231 LEU A O 1
ATOM 1806 N N . VAL A 1 232 ? -10.681 5.729 -5.659 1.00 37.66 232 VAL A N 1
ATOM 1807 C CA . VAL A 1 232 ? -11.531 6.733 -6.368 1.00 37.66 232 VAL A CA 1
ATOM 1808 C C . VAL A 1 232 ? -10.774 8.011 -6.810 1.00 37.66 232 VAL A C 1
ATOM 1810 O O . VAL A 1 232 ? -9.836 8.470 -6.174 1.00 37.66 232 VAL A O 1
ATOM 1813 N N . ASP A 1 233 ? -11.271 8.572 -7.921 1.00 32.19 233 ASP A N 1
ATOM 1814 C CA . ASP A 1 233 ? -10.853 9.700 -8.778 1.00 32.19 233 ASP A CA 1
ATOM 1815 C C . ASP A 1 233 ? -10.602 11.114 -8.176 1.00 32.19 233 ASP A C 1
ATOM 1817 O O . ASP A 1 233 ? -11.424 11.676 -7.453 1.00 32.19 233 ASP A O 1
ATOM 1821 N N . ARG A 1 234 ? -9.505 11.716 -8.676 1.00 33.94 234 ARG A N 1
ATOM 1822 C CA . ARG A 1 234 ? -9.182 13.104 -9.128 1.00 33.94 234 ARG A CA 1
ATOM 1823 C C . ARG A 1 234 ? -10.174 14.285 -8.963 1.00 33.94 234 ARG A C 1
ATOM 1825 O O . ARG A 1 234 ? -11.340 14.183 -9.330 1.00 33.94 234 ARG A O 1
ATOM 1832 N N . VAL A 1 235 ? -9.617 15.495 -8.701 1.00 31.67 235 VAL A N 1
ATOM 1833 C CA . VAL A 1 235 ? -9.720 16.724 -9.560 1.00 31.67 235 VAL A CA 1
ATOM 1834 C C . VAL A 1 235 ? -8.801 17.908 -9.116 1.00 31.67 235 VAL A C 1
ATOM 1836 O O . VAL A 1 235 ? -8.984 18.511 -8.067 1.00 31.67 235 VAL A O 1
ATOM 1839 N N . THR A 1 236 ? -7.856 18.245 -10.015 1.00 32.00 236 THR A N 1
ATOM 1840 C CA . THR A 1 236 ? -7.221 19.521 -10.476 1.00 32.00 236 THR A CA 1
ATOM 1841 C C . THR A 1 236 ? -6.787 20.665 -9.526 1.00 32.00 236 THR A C 1
ATOM 1843 O O . THR A 1 236 ? -7.637 21.365 -8.974 1.00 32.00 236 THR A O 1
ATOM 1846 N N . SER A 1 237 ? -5.508 21.081 -9.606 1.00 25.38 237 SER A N 1
ATOM 1847 C CA . SER A 1 237 ? -5.027 22.283 -10.354 1.00 25.38 237 SER A CA 1
ATOM 1848 C C . SER A 1 237 ? -3.574 22.670 -9.993 1.00 25.38 237 SER A C 1
ATOM 1850 O O . SER A 1 237 ? -3.279 22.947 -8.836 1.00 25.38 237 SER A O 1
ATOM 1852 N N . SER A 1 238 ? -2.699 22.787 -11.001 1.00 30.48 238 SER A N 1
ATOM 1853 C CA . SER A 1 238 ? -1.292 23.247 -10.914 1.00 30.48 238 SER A CA 1
ATOM 1854 C C . SER A 1 238 ? -1.153 24.768 -10.629 1.00 30.48 238 SER A C 1
ATOM 1856 O O . SER A 1 238 ? -2.139 25.497 -10.802 1.00 30.48 238 SER A O 1
ATOM 1858 N N . PRO A 1 239 ? 0.044 25.310 -10.265 1.00 33.31 239 PRO A N 1
ATOM 1859 C CA . PRO A 1 239 ? 1.158 25.447 -11.226 1.00 33.31 239 PRO A CA 1
ATOM 1860 C C . PRO A 1 239 ? 2.611 25.304 -10.696 1.00 33.31 239 PRO A C 1
ATOM 1862 O O . PRO A 1 239 ? 2.982 25.862 -9.669 1.00 33.31 239 PRO A O 1
ATOM 1865 N N . ALA A 1 240 ? 3.440 24.736 -11.583 1.00 31.66 240 ALA A N 1
ATOM 1866 C CA . ALA A 1 240 ? 4.834 25.067 -11.911 1.00 31.66 240 ALA A CA 1
ATOM 1867 C C . ALA A 1 240 ? 5.949 24.835 -10.873 1.00 31.66 240 ALA A C 1
ATOM 1869 O O . ALA A 1 240 ? 6.223 25.702 -10.045 1.00 31.66 240 ALA A O 1
ATOM 1870 N N . LEU A 1 241 ? 6.769 23.806 -11.118 1.00 29.52 241 LEU A N 1
ATOM 1871 C CA . LEU A 1 241 ? 8.196 23.852 -10.804 1.00 29.52 241 LEU A CA 1
ATOM 1872 C C . LEU A 1 241 ? 9.037 23.373 -11.990 1.00 29.52 241 LEU A C 1
ATOM 1874 O O . LEU A 1 241 ? 9.005 22.231 -12.417 1.00 29.52 241 LEU A O 1
ATOM 1878 N N . ALA A 1 242 ? 9.806 24.314 -12.528 1.00 31.33 242 ALA A N 1
ATOM 1879 C CA . ALA A 1 242 ? 10.914 24.032 -13.413 1.00 31.33 242 ALA A CA 1
ATOM 1880 C C . ALA A 1 242 ? 12.074 23.495 -12.569 1.00 31.33 242 ALA A C 1
ATOM 1882 O O . ALA A 1 242 ? 12.645 24.254 -11.784 1.00 31.33 242 ALA A O 1
ATOM 1883 N N . ILE A 1 243 ? 12.464 22.238 -12.764 1.00 31.78 243 ILE A N 1
ATOM 1884 C CA . ILE A 1 243 ? 13.770 21.756 -12.314 1.00 31.78 243 ILE A CA 1
ATOM 1885 C C . ILE A 1 243 ? 14.525 21.244 -13.530 1.00 31.78 243 ILE A C 1
ATOM 1887 O O . ILE A 1 243 ? 14.325 20.148 -14.039 1.00 31.78 243 ILE A O 1
ATOM 1891 N N . GLY A 1 244 ? 15.408 22.116 -14.012 1.00 26.98 244 GLY A N 1
ATOM 1892 C CA . GLY A 1 244 ? 16.492 21.713 -14.880 1.00 26.98 244 GLY A CA 1
ATOM 1893 C C . GLY A 1 244 ? 17.464 20.834 -14.101 1.00 26.98 244 GLY A C 1
ATOM 1894 O O . GLY A 1 244 ? 17.952 21.229 -13.044 1.00 26.98 244 GLY A O 1
ATOM 1895 N N . LEU A 1 245 ? 17.758 19.673 -14.679 1.00 30.66 245 LEU A N 1
ATOM 1896 C CA . LEU A 1 245 ? 18.990 18.904 -14.526 1.00 30.66 245 LEU A CA 1
ATOM 1897 C C . LEU A 1 245 ? 20.189 19.793 -14.159 1.00 30.66 245 LEU A C 1
ATOM 1899 O O . LEU A 1 245 ? 20.763 20.430 -15.039 1.00 30.66 245 LEU A O 1
ATOM 1903 N N . LEU A 1 246 ? 20.583 19.827 -12.882 1.00 30.92 246 LEU A N 1
ATOM 1904 C CA . LEU A 1 246 ? 21.883 20.338 -12.435 1.00 30.92 246 LEU A CA 1
ATOM 1905 C C . LEU A 1 246 ? 22.220 19.811 -11.024 1.00 30.92 246 LEU A C 1
ATOM 1907 O O . LEU A 1 246 ? 21.951 20.453 -10.017 1.00 30.92 246 LEU A O 1
ATOM 1911 N N . GLY A 1 247 ? 22.865 18.642 -10.994 1.00 32.03 247 GLY A N 1
ATOM 1912 C CA . GLY A 1 247 ? 23.904 18.265 -10.028 1.00 32.03 247 GLY A CA 1
ATOM 1913 C C . GLY A 1 247 ? 23.547 18.237 -8.540 1.00 32.03 247 GLY A C 1
ATOM 1914 O O . GLY A 1 247 ? 23.848 19.183 -7.813 1.00 32.03 247 GLY A O 1
ATOM 1915 N N . VAL A 1 248 ? 23.101 17.080 -8.042 1.00 31.20 248 VAL A N 1
ATOM 1916 C CA . VAL A 1 248 ? 23.250 16.749 -6.617 1.00 31.20 248 VAL A CA 1
ATOM 1917 C C . VAL A 1 248 ? 24.707 16.351 -6.381 1.00 31.20 248 VAL A C 1
ATOM 1919 O O . VAL A 1 248 ? 25.124 15.210 -6.562 1.00 31.20 248 VAL A O 1
ATOM 1922 N N . ALA A 1 249 ? 25.519 17.340 -6.019 1.00 34.31 249 ALA A N 1
ATOM 1923 C CA . ALA A 1 249 ? 26.830 17.102 -5.446 1.00 34.31 249 ALA A CA 1
ATOM 1924 C C . ALA A 1 249 ? 26.650 16.512 -4.040 1.00 34.31 249 ALA A C 1
ATOM 1926 O O . ALA A 1 249 ? 26.338 17.230 -3.089 1.00 34.31 249 ALA A O 1
ATOM 1927 N N . ALA A 1 250 ? 26.887 15.207 -3.909 1.00 36.41 250 ALA A N 1
ATOM 1928 C CA . ALA A 1 250 ? 27.176 14.568 -2.634 1.00 36.41 250 ALA A CA 1
ATOM 1929 C C . ALA A 1 250 ? 28.397 15.261 -2.000 1.00 36.41 250 ALA A C 1
ATOM 1931 O O . ALA A 1 250 ? 29.531 15.122 -2.458 1.00 36.41 250 ALA A O 1
ATOM 1932 N N . GLY A 1 251 ? 28.153 16.064 -0.968 1.00 30.78 251 GLY A N 1
ATOM 1933 C CA . GLY A 1 251 ? 29.165 16.888 -0.314 1.00 30.78 251 GLY A CA 1
ATOM 1934 C C . GLY A 1 251 ? 29.016 16.850 1.196 1.00 30.78 251 GLY A C 1
ATOM 1935 O O . GLY A 1 251 ? 28.732 17.871 1.816 1.00 30.78 251 GLY A O 1
ATOM 1936 N N . GLY A 1 252 ? 29.214 15.671 1.790 1.00 31.09 252 GLY A N 1
ATOM 1937 C CA . GLY A 1 252 ? 29.399 15.532 3.229 1.00 31.09 252 GLY A CA 1
ATOM 1938 C C . GLY A 1 252 ? 30.603 16.354 3.689 1.00 31.09 252 GLY A C 1
ATOM 1939 O O . GLY A 1 252 ? 31.737 16.087 3.291 1.00 31.09 252 GLY A O 1
ATOM 1940 N N . TYR A 1 253 ? 30.372 17.351 4.541 1.00 31.19 253 TYR A N 1
ATOM 1941 C CA . TYR A 1 253 ? 31.456 18.065 5.206 1.00 31.19 253 TYR A CA 1
ATOM 1942 C C . TYR A 1 253 ? 31.817 17.327 6.494 1.00 31.19 253 TYR A C 1
ATOM 1944 O O . TYR A 1 253 ? 31.277 17.573 7.572 1.00 31.19 253 TYR A O 1
ATOM 1952 N N . TYR A 1 254 ? 32.744 16.382 6.352 1.00 43.03 254 TYR A N 1
ATOM 1953 C CA . TYR A 1 254 ? 33.480 15.802 7.463 1.00 43.03 254 TYR A CA 1
ATOM 1954 C C . TYR A 1 254 ? 34.330 16.902 8.110 1.00 43.03 254 TYR A C 1
ATOM 1956 O O . TYR A 1 254 ? 35.091 17.606 7.442 1.00 43.03 254 TYR A O 1
ATOM 1964 N N . ALA A 1 255 ? 34.201 17.043 9.425 1.00 44.19 255 ALA A N 1
ATOM 1965 C CA . ALA A 1 255 ? 35.100 17.844 10.233 1.00 44.19 255 ALA A CA 1
ATOM 1966 C C . ALA A 1 255 ? 36.534 17.298 10.113 1.00 44.19 255 ALA A C 1
ATOM 1968 O O . ALA A 1 255 ? 36.770 16.117 10.367 1.00 44.19 255 ALA A O 1
ATOM 1969 N N . TYR A 1 256 ? 37.498 18.164 9.794 1.00 43.91 256 TYR A N 1
ATOM 1970 C CA . TYR A 1 256 ? 38.892 17.918 10.149 1.00 43.91 256 TYR A CA 1
ATOM 1971 C C . TYR A 1 256 ? 39.504 19.152 10.807 1.00 43.91 256 TYR A C 1
ATOM 1973 O O . TYR A 1 256 ? 39.369 20.289 10.355 1.00 43.91 256 TYR A O 1
ATOM 1981 N N . GLN A 1 257 ? 40.103 18.856 11.948 1.00 47.25 257 GLN A N 1
ATOM 1982 C CA . GLN A 1 257 ? 40.731 19.711 12.937 1.00 47.25 257 GLN A CA 1
ATOM 1983 C C . GLN A 1 257 ? 42.227 19.879 12.593 1.00 47.25 257 GLN A C 1
ATOM 1985 O O . GLN A 1 257 ? 42.761 19.099 11.812 1.00 47.25 257 GLN A O 1
ATOM 1990 N N . GLU A 1 258 ? 42.889 20.824 13.276 1.00 45.00 258 GLU A N 1
ATOM 1991 C CA . GLU A 1 258 ? 44.349 21.090 13.296 1.00 45.00 258 GLU A CA 1
ATOM 1992 C C . GLU A 1 258 ? 44.883 21.904 12.101 1.00 45.00 258 GLU A C 1
ATOM 1994 O O . GLU A 1 258 ? 44.570 21.639 10.953 1.00 45.00 258 GLU A O 1
ATOM 1999 N N . GLY A 1 259 ? 45.711 22.939 12.245 1.00 39.19 259 GLY A N 1
ATOM 2000 C CA . GLY A 1 259 ? 46.470 23.497 13.363 1.00 39.19 259 GLY A CA 1
ATOM 2001 C C . GLY A 1 259 ? 47.660 24.282 12.773 1.00 39.19 259 GLY A C 1
ATOM 2002 O O . GLY A 1 259 ? 48.125 23.907 11.706 1.00 39.19 259 GLY A O 1
ATOM 2003 N N . TYR A 1 260 ? 48.137 25.328 13.470 1.00 42.34 260 TYR A N 1
ATOM 2004 C CA . TYR A 1 260 ? 49.487 25.942 13.372 1.00 42.34 260 TYR A CA 1
ATOM 2005 C C . TYR A 1 260 ? 50.011 26.325 11.961 1.00 42.34 260 TYR A C 1
ATOM 2007 O O . TYR A 1 260 ? 50.307 25.469 11.139 1.00 42.34 260 TYR A O 1
ATOM 2015 N N . LEU A 1 261 ? 50.235 27.600 11.619 1.00 43.62 261 LEU A N 1
ATOM 2016 C CA . LEU A 1 261 ? 51.243 28.537 12.150 1.00 43.62 261 LEU A CA 1
ATOM 2017 C C . LEU A 1 261 ? 51.038 29.925 11.518 1.00 43.62 261 LEU A C 1
ATOM 2019 O O . LEU A 1 261 ? 50.668 29.960 10.324 1.00 43.62 261 LEU A O 1
#

Mean predicted aligned error: 17.77 Å

Sequence (261 aa):
MSDFKAPFATISEAERAYFPDEESAGPTGDDGDGGWGELETVDELEFGWVLLKQERIDGSDRRFFLTRGHESGIEVIVSGGSTEVVGEQTPLEDVPSHPKESDARTAYEKWLDEHEEEERDDEEAAWSEWEEINVVEPWHIYGRSHEDGERVEFVVSGVLEDETVVYLGPNGDVRDEAHIYTSIDDVEAALEAYFQHVEDANVPDDRQPTGDAPPMDAVDSGTPAPGSGGLVDRVTSSPALAIGLLGVAAGGYYAYQEGYL

Foldseek 3Di:
DDDDDPPDQFPVRVVCVVPPPDDDDDDDDDDPDQDKDDKDFPDQDPPQWTWIKIATPVNPFIKIWIWHDDPQAIWTQAQALDIDHDGRSDPPVPHHIDRDPVSRVVSVVRVCVVCVVPPPCCVVVQKDQWDFPDADPLKTKTKIAGVVRPWIKIWIWAAFPVRQIWTQDQQLDIHSAIDIDRDPVSVVNSVVNVVVCVVVVVADNRRHGPSDDRDSVCVVVRHPDPDDDDDDDDDDDDDDDDDDDDDPPPDDDDDDDDDDD

Radius of gyration: 29.43 Å; Cα contacts (8 Å, |Δi|>4): 377; chains: 1; bounding box: 85×62×72 Å